Protein 1IPA (pdb70)

Solvent-accessible surface area: 13370 Å² total; per-residue (Å²): 196,129,18,72,55,50,68,42,106,66,0,122,81,2,21,99,5,58,106,111,165,45,6,59,89,56,121,56,0,9,0,17,3,7,93,15,1,41,70,0,64,129,47,60,11,122,29,63,13,2,1,15,76,68,54,38,31,73,117,83,13,90,87,2,58,83,72,80,104,60,83,25,77,0,9,98,45,0,4,116,109,4,16,61,52,137,123,30,9,9,1,1,1,6,0,96,21,42,168,132,97,174,147,156,26,152,30,44,108,81,0,20,0,1,0,7,8,24,12,121,120,46,18,46,9,0,24,2,0,128,19,0,62,60,3,52,9,43,0,0,10,0,4,40,53,32,19,52,41,2,14,58,0,4,105,53,0,36,0,9,12,27,92,19,98,9,69,43,35,50,47,75,105,7,21,95,56,0,84,139,69,134,8,54,0,8,0,18,2,106,134,9,169,36,45,16,123,124,9,109,6,153,18,44,3,0,0,0,15,7,39,61,157,100,32,11,135,66,48,0,25,148,26,17,108,52,68,1,68,18,35,79,179,61,183,62,126,32,59,58,12,14,69,12,2,25,61,2,0,101,9,3,62,113,38,128,137,159

B-factor: mean 38.43, std 13.36, range [14.35, 87.71]

Secondary structure (DSSP, 8-state):
-EE--TTSHHHHHHHGGGSHHHHHHHTEEEEESHHHHHHHHHTT--EEEEEEETT---HHHHHHHH---EEEEE-HHHHHHH--SSS--SEEEEEE------------TT-EEEEEES---HHHHHHHHHHHHHHT-SEEEEES---TT-HHHHHHTTTGGGTS-EEEE-HHHHHHHHHHTT--EEEE-TT-SSBGGGS---SSEEEEE--TTS---HHHHHH-SEEEB----SS-----HHHHHHHHHHHHHHHHT-

Nearest PDB structures (foldseek):
  1ipa-assembly1_A  TM=1.004E+00  e=3.198E-51  Thermus thermophilus
  4x3m-assembly1_B  TM=9.101E-01  e=1.597E-31  Thermus thermophilus HB8
  5l0z-assembly1_B  TM=8.325E-01  e=2.349E-20  Sinorhizobium meliloti 1021
  5kzk-assembly1_B  TM=8.289E-01  e=1.251E-20  Sinorhizobium meliloti 1021
  7qiu-assembly1_B  TM=8.118E-01  e=1.054E-20  Bacillus subtilis

Structure (mmCIF, N/CA/C/O backbone):
data_1IPA
#
_entry.id   1IPA
#
_cell.length_a   66.729
_cell.length_b   66.729
_cell.length_c   125.684
_cell.angle_alpha   90.00
_cell.angle_beta   90.00
_cell.angle_gamma   90.00
#
_symmetry.space_group_name_H-M   'P 43 21 2'
#
loop_
_entity.id
_entity.type
_entity.pdbx_description
1 polymer "RNA 2'-O-RIBOSE METHYLTRANSFERASE"
2 water water
#
loop_
_atom_site.group_PDB
_atom_site.id
_atom_site.type_symbol
_atom_site.label_atom_id
_atom_site.label_alt_id
_atom_site.label_comp_id
_atom_site.label_asym_id
_atom_site.label_entity_id
_atom_site.label_seq_id
_atom_site.pdbx_PDB_ins_code
_atom_site.Cartn_x
_atom_site.Cartn_y
_atom_site.Cartn_z
_atom_site.occupancy
_atom_site.B_iso_or_equiv
_atom_site.auth_seq_id
_atom_site.auth_comp_id
_atom_site.auth_asym_id
_atom_site.auth_atom_id
_atom_site.pdbx_PDB_model_num
ATOM 1 N N . MET A 1 1 ? 11.062 41.490 17.987 1.00 65.35 1 MET A N 1
ATOM 2 C CA . MET A 1 1 ? 9.934 41.971 17.138 1.00 64.17 1 MET A CA 1
ATOM 3 C C . MET A 1 1 ? 9.819 41.105 15.892 1.00 62.16 1 MET A C 1
ATOM 4 O O . MET A 1 1 ? 9.211 40.031 15.918 1.00 61.26 1 MET A O 1
ATOM 9 N N . ARG A 1 2 ? 10.412 41.585 14.806 1.00 59.15 2 ARG A N 1
ATOM 10 C CA . ARG A 1 2 ? 10.396 40.884 13.534 1.00 56.76 2 ARG A CA 1
ATOM 11 C C . ARG A 1 2 ? 11.833 40.465 13.240 1.00 55.51 2 ARG A C 1
ATOM 12 O O . ARG A 1 2 ? 12.697 41.308 12.987 1.00 54.97 2 ARG A O 1
ATOM 20 N N . ILE A 1 3 ? 12.087 39.161 13.293 1.00 53.42 3 ILE A N 1
ATOM 21 C CA . ILE A 1 3 ? 13.422 38.625 13.056 1.00 51.41 3 ILE A CA 1
ATOM 22 C C . ILE A 1 3 ? 13.538 38.095 11.635 1.00 50.30 3 ILE A C 1
ATOM 23 O O . ILE A 1 3 ? 12.883 37.122 11.267 1.00 50.38 3 ILE A O 1
ATOM 28 N N . THR A 1 4 ? 14.391 38.739 10.846 1.00 49.41 4 THR A N 1
ATOM 29 C CA . THR A 1 4 ? 14.583 38.371 9.448 1.00 49.00 4 THR A CA 1
ATOM 30 C C . THR A 1 4 ? 15.974 37.838 9.150 1.00 48.46 4 THR A C 1
ATOM 31 O O . THR A 1 4 ? 16.214 37.283 8.078 1.00 49.80 4 THR A O 1
ATOM 35 N N . SER A 1 5 ? 16.892 38.020 10.091 1.00 47.40 5 SER A N 1
ATOM 36 C CA . SER A 1 5 ? 18.263 37.571 9.903 1.00 45.85 5 SER A CA 1
ATOM 37 C C . SER A 1 5 ? 18.510 36.192 10.491 1.00 44.96 5 SER A C 1
ATOM 38 O O . SER A 1 5 ? 18.185 35.931 11.649 1.00 42.92 5 SER A O 1
ATOM 41 N N . THR A 1 6 ? 19.096 35.316 9.685 1.00 45.10 6 THR A N 1
ATOM 42 C CA . THR A 1 6 ? 19.396 33.962 10.124 1.00 44.79 6 THR A CA 1
ATOM 43 C C . THR A 1 6 ? 20.563 33.987 11.112 1.00 44.54 6 THR A C 1
ATOM 44 O O . THR A 1 6 ? 20.828 33.004 11.804 1.00 43.46 6 THR A O 1
ATOM 48 N N . ALA A 1 7 ? 21.247 35.129 11.177 1.00 43.50 7 ALA A N 1
ATOM 49 C CA . ALA A 1 7 ? 22.386 35.306 12.069 1.00 41.58 7 ALA A CA 1
ATOM 50 C C . ALA A 1 7 ? 21.921 35.701 13.464 1.00 41.24 7 ALA A C 1
ATOM 51 O O . ALA A 1 7 ? 22.700 35.664 14.417 1.00 41.01 7 ALA A O 1
ATOM 53 N N . ASN A 1 8 ? 20.652 36.084 13.573 1.00 39.32 8 ASN A N 1
ATOM 54 C CA . ASN A 1 8 ? 20.061 36.474 14.847 1.00 38.78 8 ASN A CA 1
ATOM 55 C C . ASN A 1 8 ? 20.341 35.355 15.856 1.00 38.50 8 ASN A C 1
ATOM 56 O O . ASN A 1 8 ? 19.985 34.201 15.629 1.00 37.70 8 ASN A O 1
ATOM 61 N N . PRO A 1 9 ? 20.983 35.689 16.987 1.00 38.41 9 PRO A N 1
ATOM 62 C CA . PRO A 1 9 ? 21.323 34.712 18.033 1.00 37.79 9 PRO A CA 1
ATOM 63 C C . PRO A 1 9 ? 20.197 33.762 18.439 1.00 36.60 9 PRO A C 1
ATOM 64 O O . PRO A 1 9 ? 20.446 32.597 18.752 1.00 35.40 9 PRO A O 1
ATOM 68 N N . ARG A 1 10 ? 18.964 34.256 18.432 1.00 34.84 10 ARG A N 1
ATOM 69 C CA . ARG A 1 10 ? 17.832 33.419 18.788 1.00 33.71 10 ARG A CA 1
ATOM 70 C C . ARG A 1 10 ? 17.636 32.345 17.730 1.00 34.03 10 ARG A C 1
ATOM 71 O O . ARG A 1 10 ? 17.299 31.205 18.043 1.00 34.90 10 ARG A O 1
ATOM 79 N N . ILE A 1 11 ? 17.854 32.719 16.476 1.00 31.74 11 ILE A N 1
ATOM 80 C CA . ILE A 1 11 ? 17.701 31.798 15.368 1.00 31.27 11 ILE A CA 1
ATOM 81 C C . ILE A 1 11 ? 18.869 30.818 15.299 1.00 31.07 11 ILE A C 1
ATOM 82 O O . ILE A 1 11 ? 18.717 29.686 14.843 1.00 31.86 11 ILE A O 1
ATOM 87 N N . LYS A 1 12 ? 20.037 31.247 15.750 1.00 30.73 12 LYS A N 1
ATOM 88 C CA . LYS A 1 12 ? 21.193 30.365 15.747 1.00 32.03 12 LYS A CA 1
ATOM 89 C C . LYS A 1 12 ? 20.996 29.278 16.804 1.00 31.08 12 LYS A C 1
ATOM 90 O O . LYS A 1 12 ? 21.438 28.140 16.630 1.00 31.05 12 LYS A O 1
ATOM 96 N N . GLU A 1 13 ? 20.318 29.628 17.893 1.00 29.69 13 GLU A N 1
ATOM 97 C CA . GLU A 1 13 ? 20.063 28.673 18.963 1.00 31.60 13 GLU A CA 1
ATOM 98 C C . GLU A 1 13 ? 19.026 27.640 18.529 1.00 30.43 13 GLU A C 1
ATOM 99 O O . GLU A 1 13 ? 19.159 26.461 18.821 1.00 30.28 13 GLU A O 1
ATOM 105 N N . LEU A 1 14 ? 17.995 28.080 17.823 1.00 30.38 14 LEU A N 1
ATOM 106 C CA . LEU A 1 14 ? 16.971 27.153 17.364 1.00 29.03 14 LEU A CA 1
ATOM 107 C C . LEU A 1 14 ? 17.484 26.222 16.253 1.00 28.83 14 LEU A C 1
ATOM 108 O O . LEU A 1 14 ? 17.116 25.048 16.201 1.00 27.97 14 LEU A O 1
ATOM 113 N N . ALA A 1 15 ? 18.349 26.738 15.382 1.00 29.53 15 ALA A N 1
ATOM 114 C CA . ALA A 1 15 ? 18.898 25.936 14.281 1.00 29.69 15 ALA A CA 1
ATOM 115 C C . ALA A 1 15 ? 19.670 24.707 14.772 1.00 30.28 15 ALA A C 1
ATOM 116 O O . ALA A 1 15 ? 19.707 23.677 14.097 1.00 31.83 15 ALA A O 1
ATOM 118 N N . ARG A 1 16 ? 20.289 24.816 15.942 1.00 29.08 16 ARG A N 1
ATOM 119 C CA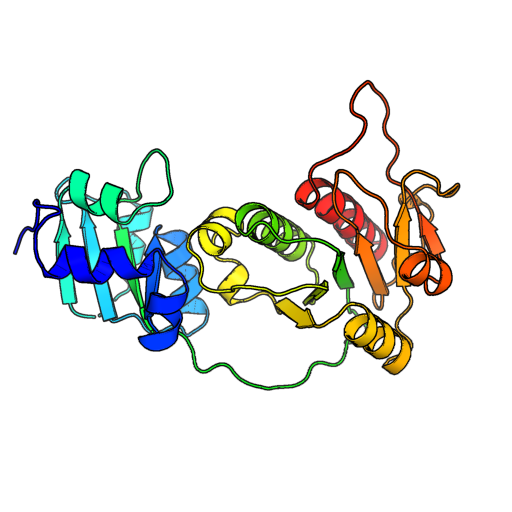 . ARG A 1 16 ? 21.042 23.706 16.505 1.00 28.03 16 ARG A CA 1
ATOM 120 C C . ARG A 1 16 ? 20.136 22.501 16.752 1.00 27.23 16 ARG A C 1
ATOM 121 O O . ARG A 1 16 ? 20.593 21.360 16.782 1.00 25.00 16 ARG A O 1
ATOM 129 N N . LEU A 1 17 ? 18.846 22.760 16.930 1.00 27.46 17 LEU A N 1
ATOM 130 C CA . LEU A 1 17 ? 17.898 21.689 17.191 1.00 28.11 17 LEU A CA 1
ATOM 131 C C . LEU A 1 17 ? 17.700 20.778 15.979 1.00 29.38 17 LEU A C 1
ATOM 132 O O . LEU A 1 17 ? 17.014 19.758 16.071 1.00 29.65 17 LEU A O 1
ATOM 137 N N . LEU A 1 18 ? 18.302 21.133 14.843 1.00 28.84 18 LEU A N 1
ATOM 138 C CA . LEU A 1 18 ? 18.178 20.282 13.660 1.00 29.58 18 LEU A CA 1
ATOM 139 C C . LEU A 1 18 ? 19.037 19.034 13.829 1.00 29.54 18 LEU A C 1
ATOM 140 O O . LEU A 1 18 ? 18.830 18.032 13.149 1.00 29.73 18 LEU A O 1
ATOM 145 N N . GLU A 1 19 ? 19.984 19.094 14.761 1.00 30.14 19 GLU A N 1
ATOM 146 C CA . GLU A 1 19 ? 20.854 17.959 15.034 1.00 32.10 19 GLU A CA 1
ATOM 147 C C . GLU A 1 19 ? 20.395 17.233 16.304 1.00 32.26 19 GLU A C 1
ATOM 148 O O . GLU A 1 19 ? 19.948 17.867 17.262 1.00 33.06 19 GLU A O 1
ATOM 154 N N . ARG A 1 20 ? 20.498 15.905 16.312 1.00 31.54 20 ARG A N 1
ATOM 155 C CA . ARG A 1 20 ? 20.029 15.127 17.455 1.00 32.31 20 ARG A CA 1
ATOM 156 C C . ARG A 1 20 ? 20.669 15.379 18.812 1.00 31.20 20 ARG A C 1
ATOM 157 O O . ARG A 1 20 ? 19.958 15.521 19.798 1.00 32.16 20 ARG A O 1
ATOM 165 N N . LYS A 1 21 ? 21.993 15.412 18.881 1.00 29.83 21 LYS A N 1
ATOM 166 C CA . LYS A 1 21 ? 22.659 15.633 20.163 1.00 30.69 21 LYS A CA 1
ATOM 167 C C . LYS A 1 21 ? 22.151 16.892 20.875 1.00 28.66 21 LYS A C 1
ATOM 168 O O . LYS A 1 21 ? 21.975 16.894 22.090 1.00 29.33 21 LYS A O 1
ATOM 174 N N . HIS A 1 22 ? 21.921 17.954 20.111 1.00 25.42 22 HIS A N 1
ATOM 175 C CA . HIS A 1 22 ? 21.442 19.212 20.660 1.00 24.82 22 HIS A CA 1
ATOM 176 C C . HIS A 1 22 ? 20.013 19.132 21.169 1.00 26.62 22 HIS A C 1
ATOM 177 O O . HIS A 1 22 ? 19.668 19.782 22.150 1.00 29.30 22 HIS A O 1
ATOM 184 N N . ARG A 1 23 ? 19.180 18.337 20.511 1.00 26.44 23 ARG A N 1
ATOM 185 C CA . ARG A 1 23 ? 17.803 18.183 20.949 1.00 26.97 23 ARG A CA 1
ATOM 186 C C . ARG A 1 23 ? 17.782 17.407 22.254 1.00 28.92 23 ARG A C 1
ATOM 187 O O . ARG A 1 23 ? 17.048 17.741 23.180 1.00 28.21 23 ARG A O 1
ATOM 195 N N . ASP A 1 24 ? 18.600 16.364 22.322 1.00 31.37 24 ASP A N 1
ATOM 196 C CA . ASP A 1 24 ? 18.644 15.521 23.506 1.00 33.22 24 ASP A CA 1
ATOM 197 C C . ASP A 1 24 ? 19.185 16.209 24.749 1.00 33.99 24 ASP A C 1
ATOM 198 O O . ASP A 1 24 ? 18.626 16.063 25.833 1.00 35.10 24 ASP A O 1
ATOM 203 N N . SER A 1 25 ? 20.260 16.971 24.599 1.00 33.17 25 SER A N 1
ATOM 204 C CA . SER A 1 25 ? 20.842 17.619 25.756 1.00 33.42 25 SER A CA 1
ATOM 205 C C . SER A 1 25 ? 19.963 18.744 26.270 1.00 31.88 25 SER A C 1
ATOM 206 O O . SER A 1 25 ? 19.863 18.944 27.474 1.00 33.22 25 SER A O 1
ATOM 209 N N . GLN A 1 26 ? 19.308 19.464 25.368 1.00 32.06 26 GLN A N 1
ATOM 210 C CA . GLN A 1 26 ? 18.445 20.573 25.778 1.00 31.96 26 GLN A CA 1
ATOM 211 C C . GLN A 1 26 ? 16.988 20.176 25.964 1.00 31.86 26 GLN A C 1
ATOM 212 O O . GLN A 1 26 ? 16.177 20.986 26.399 1.00 31.72 26 GLN A O 1
ATOM 218 N N . ARG A 1 27 ? 16.661 18.933 25.637 1.00 31.28 27 ARG A N 1
ATOM 219 C CA . ARG A 1 27 ? 15.295 18.445 25.760 1.00 32.09 27 ARG A CA 1
ATOM 220 C C . ARG A 1 27 ? 14.290 19.326 25.030 1.00 31.57 27 ARG A C 1
ATOM 221 O O . ARG A 1 27 ? 13.207 19.610 25.543 1.00 33.13 27 ARG A O 1
ATOM 229 N N . ARG A 1 28 ? 14.650 19.749 23.826 1.00 30.18 28 ARG A N 1
ATOM 230 C CA . ARG A 1 28 ? 13.766 20.575 23.019 1.00 30.57 28 ARG A CA 1
ATOM 231 C C . ARG A 1 28 ? 13.866 20.201 21.543 1.00 29.93 28 ARG A C 1
ATOM 232 O O . ARG A 1 28 ? 14.877 19.647 21.100 1.00 30.38 28 ARG A O 1
ATOM 240 N N . PHE A 1 29 ? 12.806 20.477 20.792 1.00 26.36 29 PHE A N 1
ATOM 241 C CA . PHE A 1 29 ? 12.786 20.163 19.373 1.00 25.39 29 PHE A CA 1
ATOM 242 C C . PHE A 1 29 ? 11.789 21.050 18.643 1.00 26.04 29 PHE A C 1
ATOM 243 O O . PHE A 1 29 ? 10.867 21.602 19.249 1.00 24.38 29 PHE A O 1
ATOM 251 N N . LEU A 1 30 ? 11.997 21.184 17.337 1.00 23.86 30 LEU A N 1
ATOM 252 C CA . LEU A 1 30 ? 11.160 22.018 16.505 1.00 23.51 30 LEU A CA 1
ATOM 253 C C . LEU A 1 30 ? 10.046 21.218 15.868 1.00 24.61 30 LEU A C 1
ATOM 254 O O . LEU A 1 30 ? 10.208 20.037 15.544 1.00 24.01 30 LEU A O 1
ATOM 259 N N . ILE A 1 31 ? 8.903 21.867 15.701 1.00 23.16 31 ILE A N 1
ATOM 260 C CA . ILE A 1 31 ? 7.768 21.223 15.084 1.00 23.22 31 ILE A CA 1
ATOM 261 C C . ILE A 1 31 ? 7.249 22.114 13.958 1.00 25.69 31 ILE A C 1
ATOM 262 O O . ILE A 1 31 ? 6.565 23.107 14.203 1.00 28.15 31 ILE A O 1
ATOM 267 N N . GLU A 1 32 ? 7.597 21.754 12.727 1.00 25.79 32 GLU A N 1
ATOM 268 C CA . GLU A 1 32 ? 7.183 22.491 11.529 1.00 27.12 32 GLU A CA 1
ATOM 269 C C . GLU A 1 32 ? 5.834 22.008 10.969 1.00 27.34 32 GLU A C 1
ATOM 270 O O . GLU A 1 32 ? 5.636 20.812 10.742 1.00 27.02 32 GLU A O 1
ATOM 276 N N . GLY A 1 33 ? 4.911 22.943 10.758 1.00 26.12 33 GLY A N 1
ATOM 277 C CA . GLY A 1 33 ? 3.615 22.592 10.212 1.00 25.67 33 GLY A CA 1
ATOM 278 C C . GLY A 1 33 ? 2.470 22.702 11.196 1.00 26.56 33 GLY A C 1
ATOM 279 O O . GLY A 1 33 ? 2.550 22.199 12.321 1.00 27.18 33 GLY A O 1
ATOM 280 N N . ALA A 1 34 ? 1.391 23.344 10.762 1.00 26.22 34 ALA A N 1
ATOM 281 C CA . ALA A 1 34 ? 0.212 23.539 11.596 1.00 27.13 34 ALA A CA 1
ATOM 282 C C . ALA A 1 34 ? -0.437 22.241 12.066 1.00 29.25 34 ALA A C 1
ATOM 283 O O . ALA A 1 34 ? -0.920 22.155 13.205 1.00 29.32 34 ALA A O 1
ATOM 285 N N . ARG A 1 35 ? -0.468 21.228 11.204 1.00 28.17 35 ARG A N 1
ATOM 286 C CA . ARG A 1 35 ? -1.084 19.972 11.620 1.00 29.10 35 ARG A CA 1
ATOM 287 C C . ARG A 1 35 ? -0.176 19.220 12.593 1.00 26.91 35 ARG A C 1
ATOM 288 O O . ARG A 1 35 ? -0.645 18.704 13.608 1.00 26.94 35 ARG A O 1
ATOM 296 N N . GLU A 1 36 ? 1.118 19.157 12.284 1.00 24.76 36 GLU A N 1
ATOM 297 C CA . GLU A 1 36 ? 2.064 18.486 13.170 1.00 25.27 36 GLU A CA 1
ATOM 298 C C . GLU A 1 36 ? 2.011 19.148 14.546 1.00 24.67 36 GLU A C 1
ATOM 299 O O . GLU A 1 36 ? 1.947 18.472 15.562 1.00 24.81 36 GLU A O 1
ATOM 305 N N . ILE A 1 37 ? 2.028 20.477 14.571 1.00 25.12 37 ILE A N 1
ATOM 306 C CA . ILE A 1 37 ? 1.969 21.210 15.830 1.00 24.79 37 ILE A CA 1
ATOM 307 C C . ILE A 1 37 ? 0.686 20.869 16.590 1.00 26.20 37 ILE A C 1
ATOM 308 O O . ILE A 1 37 ? 0.708 20.666 17.806 1.00 26.53 37 ILE A O 1
ATOM 313 N N . GLU A 1 38 ? -0.430 20.784 15.876 1.00 27.16 38 GLU A N 1
ATOM 314 C CA . GLU A 1 38 ? -1.696 20.469 16.525 1.00 28.58 38 GLU A CA 1
ATOM 315 C C . GLU A 1 38 ? -1.699 19.080 17.141 1.00 28.52 38 GLU A C 1
ATOM 316 O O . GLU A 1 38 ? -2.085 18.912 18.298 1.00 27.75 38 GLU A O 1
ATOM 322 N N . ARG A 1 39 ? -1.273 18.082 16.372 1.00 30.14 39 ARG A N 1
ATOM 323 C CA . ARG A 1 39 ? -1.223 16.716 16.881 1.00 31.45 39 ARG A CA 1
ATOM 324 C C . ARG A 1 39 ? -0.330 16.647 18.115 1.00 31.20 39 ARG A C 1
ATOM 325 O O . ARG A 1 39 ? -0.583 15.866 19.028 1.00 32.81 39 ARG A O 1
ATOM 333 N N . ALA A 1 40 ? 0.711 17.473 18.146 1.00 31.91 40 ALA A N 1
ATOM 334 C CA . ALA A 1 40 ? 1.620 17.486 19.284 1.00 32.26 40 ALA A CA 1
ATOM 335 C C . ALA A 1 40 ? 0.885 18.006 20.512 1.00 31.41 40 ALA A C 1
ATOM 336 O O . ALA A 1 40 ? 1.066 17.499 21.620 1.00 32.54 40 ALA A O 1
ATOM 338 N N . LEU A 1 41 ? 0.050 19.016 20.305 1.00 33.27 41 LEU A N 1
ATOM 339 C CA . LEU A 1 41 ? -0.733 19.597 21.390 1.00 34.07 41 LEU A CA 1
ATOM 340 C C . LEU A 1 41 ? -1.732 18.560 21.880 1.00 35.40 41 LEU A C 1
ATOM 341 O O . LEU A 1 41 ? -1.934 18.395 23.083 1.00 36.62 41 LEU A O 1
ATOM 346 N N . GLN A 1 42 ? -2.345 17.856 20.936 1.00 36.54 42 GLN A N 1
ATOM 347 C CA . GLN A 1 42 ? -3.302 16.809 21.254 1.00 38.47 42 GLN A CA 1
ATOM 348 C C . GLN A 1 42 ? -2.657 15.650 22.015 1.00 37.89 42 GLN A C 1
ATOM 349 O O . GLN A 1 42 ? -3.347 14.888 22.690 1.00 37.32 42 GLN A O 1
ATOM 355 N N . ALA A 1 43 ? -1.337 15.521 21.915 1.00 36.72 43 ALA A N 1
ATOM 356 C CA . ALA A 1 43 ? -0.624 14.441 22.597 1.00 37.29 43 ALA A CA 1
ATOM 357 C C . ALA A 1 43 ? -0.066 14.850 23.955 1.00 36.46 43 ALA A C 1
ATOM 358 O O . ALA A 1 43 ? 0.532 14.035 24.651 1.00 37.92 43 ALA A O 1
ATOM 360 N N . GLY A 1 44 ? -0.248 16.111 24.321 1.00 36.65 44 GLY A N 1
ATOM 361 C CA . GLY A 1 44 ? 0.238 16.583 25.605 1.00 38.03 44 GLY A CA 1
ATOM 362 C C . GLY A 1 44 ? 1.603 17.252 25.587 1.00 38.45 44 GLY A C 1
ATOM 363 O O . GLY A 1 44 ? 2.138 17.607 26.640 1.00 38.82 44 GLY A O 1
ATOM 364 N N . ILE A 1 45 ? 2.173 17.424 24.399 1.00 36.94 45 ILE A N 1
ATOM 365 C CA . ILE A 1 45 ? 3.477 18.067 24.268 1.00 36.02 45 ILE A CA 1
ATOM 366 C C . ILE A 1 45 ? 3.378 19.562 24.566 1.00 36.24 45 ILE A C 1
ATOM 367 O O . ILE A 1 45 ? 2.542 20.268 23.993 1.00 36.07 45 ILE A O 1
ATOM 372 N N . GLU A 1 46 ? 4.231 20.041 25.464 1.00 35.83 46 GLU A N 1
ATOM 373 C CA . GLU A 1 46 ? 4.229 21.452 25.831 1.00 36.20 46 GLU A CA 1
ATOM 374 C C . GLU A 1 46 ? 5.069 22.260 24.849 1.00 36.41 46 GLU A C 1
ATOM 375 O O . GLU A 1 46 ? 6.159 21.840 24.442 1.00 35.21 46 GLU A O 1
ATOM 381 N N . LEU A 1 47 ? 4.546 23.421 24.471 1.00 35.22 47 LEU A N 1
ATOM 382 C CA . LEU A 1 47 ? 5.222 24.321 23.550 1.00 36.88 47 LEU A CA 1
ATOM 383 C C . LEU A 1 47 ? 5.785 25.499 24.338 1.00 37.97 47 LEU A C 1
ATOM 384 O O . LEU A 1 47 ? 5.235 25.870 25.370 1.00 40.43 47 LEU A O 1
ATOM 389 N N . GLU A 1 48 ? 6.885 26.079 23.873 1.00 38.04 48 GLU A N 1
ATOM 390 C CA . GLU A 1 48 ? 7.456 27.230 24.567 1.00 38.59 48 GLU A CA 1
ATOM 391 C C . GLU A 1 48 ? 7.337 28.492 23.726 1.00 38.70 48 GLU A C 1
ATOM 392 O O . GLU A 1 48 ? 7.135 29.583 24.257 1.00 39.73 48 GLU A O 1
ATOM 398 N N . GLN A 1 49 ? 7.462 28.346 22.415 1.00 37.87 49 GLN A N 1
ATOM 399 C CA . GLN A 1 49 ? 7.324 29.491 21.538 1.00 39.51 49 GLN A CA 1
ATOM 400 C C . GLN A 1 49 ? 6.940 29.097 20.123 1.00 38.66 49 GLN A C 1
ATOM 401 O O . GLN A 1 49 ? 7.174 27.970 19.695 1.00 38.22 49 GLN A O 1
ATOM 407 N N . ALA A 1 50 ? 6.331 30.037 19.409 1.00 37.72 50 ALA A N 1
ATOM 408 C CA . ALA A 1 50 ? 5.911 29.797 18.043 1.00 38.11 50 ALA A CA 1
ATOM 409 C C . ALA A 1 50 ? 6.429 30.882 17.122 1.00 38.44 50 ALA A C 1
ATOM 410 O O . ALA A 1 50 ? 6.348 32.065 17.438 1.00 39.78 50 ALA A O 1
ATOM 412 N N . LEU A 1 51 ? 6.972 30.474 15.984 1.00 38.68 51 LEU A N 1
ATOM 413 C CA . LEU A 1 51 ? 7.464 31.425 15.004 1.00 39.49 51 LEU A CA 1
ATOM 414 C C . LEU A 1 51 ? 6.382 31.540 13.941 1.00 40.38 51 LEU A C 1
ATOM 415 O O . LEU A 1 51 ? 5.706 30.555 13.634 1.00 39.79 51 LEU A O 1
ATOM 420 N N . VAL A 1 52 ? 6.220 32.742 13.391 1.00 41.71 52 VAL A N 1
ATOM 421 C CA . VAL A 1 52 ? 5.197 33.010 12.385 1.00 41.33 52 VAL A CA 1
ATOM 422 C C . VAL A 1 52 ? 5.717 33.798 11.186 1.00 41.80 52 VAL A C 1
ATOM 423 O O . VAL A 1 52 ? 6.432 34.780 11.352 1.00 42.80 52 VAL A O 1
ATOM 427 N N . TRP A 1 53 ? 5.347 33.359 9.985 1.00 42.57 53 TRP A N 1
ATOM 428 C CA . TRP A 1 53 ? 5.737 34.017 8.733 1.00 43.15 53 TRP A CA 1
ATOM 429 C C . TRP A 1 53 ? 5.211 35.453 8.743 1.00 43.05 53 TRP A C 1
ATOM 430 O O . TRP A 1 53 ? 4.014 35.690 8.941 1.00 42.01 53 TRP A O 1
ATOM 441 N N . GLU A 1 54 ? 6.112 36.408 8.540 1.00 42.10 54 GLU A N 1
ATOM 442 C CA . GLU A 1 54 ? 5.745 37.818 8.517 1.00 42.62 54 GLU A CA 1
ATOM 443 C C . GLU A 1 54 ? 4.764 38.072 7.371 1.00 42.75 54 GLU A C 1
ATOM 444 O O . GLU A 1 54 ? 3.977 39.018 7.413 1.00 42.20 54 GLU A O 1
ATOM 450 N N . GLY A 1 55 ? 4.812 37.210 6.357 1.00 43.02 55 GLY A N 1
ATOM 451 C CA . GLY A 1 55 ? 3.919 37.340 5.217 1.00 43.45 55 GLY A CA 1
ATOM 452 C C . GLY A 1 55 ? 2.533 36.747 5.432 1.00 44.55 55 GLY A C 1
ATOM 453 O O . GLY A 1 55 ? 1.743 36.658 4.493 1.00 45.18 55 GLY A O 1
ATOM 454 N N . GLY A 1 56 ? 2.230 36.344 6.663 1.00 44.77 56 GLY A N 1
ATOM 455 C CA . GLY A 1 56 ? 0.927 35.773 6.957 1.00 45.48 56 GLY A CA 1
ATOM 456 C C . GLY A 1 56 ? 0.878 34.253 7.041 1.00 45.98 56 GLY A C 1
ATOM 457 O O . GLY A 1 56 ? 1.824 33.556 6.668 1.00 45.81 56 GLY A O 1
ATOM 458 N N . LEU A 1 57 ? -0.247 33.737 7.524 1.00 45.63 57 LEU A N 1
ATOM 459 C CA . LEU A 1 57 ? -0.446 32.300 7.674 1.00 44.20 57 LEU A CA 1
ATOM 460 C C . LEU A 1 57 ? -1.655 31.847 6.858 1.00 44.96 57 LEU A C 1
ATOM 461 O O . LEU A 1 57 ? -2.542 32.650 6.572 1.00 46.09 57 LEU A O 1
ATOM 466 N N . ASN A 1 58 ? -1.697 30.573 6.471 1.00 44.94 58 ASN A N 1
ATOM 467 C CA . ASN A 1 58 ? -2.848 30.078 5.722 1.00 44.26 58 ASN A CA 1
ATOM 468 C C . ASN A 1 58 ? -3.965 29.793 6.732 1.00 44.69 58 ASN A C 1
ATOM 469 O O . ASN A 1 58 ? -3.729 29.821 7.942 1.00 44.05 58 ASN A O 1
ATOM 474 N N . PRO A 1 59 ? -5.194 29.529 6.254 1.00 44.82 59 PRO A N 1
ATOM 475 C CA . PRO A 1 59 ? -6.338 29.252 7.132 1.00 44.75 59 PRO A CA 1
ATOM 476 C C . PRO A 1 59 ? -6.068 28.255 8.250 1.00 44.66 59 PRO A C 1
ATOM 477 O O . PRO A 1 59 ? -6.338 28.534 9.421 1.00 42.75 59 PRO A O 1
ATOM 481 N N . GLU A 1 60 ? -5.545 27.088 7.883 1.00 45.50 60 GLU A N 1
ATOM 482 C CA . GLU A 1 60 ? -5.246 26.051 8.859 1.00 45.47 60 GLU A CA 1
ATOM 483 C C . GLU A 1 60 ? -4.224 26.546 9.873 1.00 43.66 60 GLU A C 1
ATOM 484 O O . GLU A 1 60 ? -4.414 26.394 11.077 1.00 41.84 60 GLU A O 1
ATOM 490 N N . GLU A 1 61 ? -3.144 27.143 9.385 1.00 42.39 61 GLU A N 1
ATOM 491 C CA . GLU A 1 61 ? -2.117 27.669 10.271 1.00 43.60 61 GLU A CA 1
ATOM 492 C C . GLU A 1 61 ? -2.701 28.747 11.175 1.00 44.10 61 GLU A C 1
ATOM 493 O O . GLU A 1 61 ? -2.231 28.962 12.290 1.00 43.09 61 GLU A O 1
ATOM 499 N N . GLN A 1 62 ? -3.741 29.414 10.687 1.00 46.99 62 GLN A N 1
ATOM 500 C CA . GLN A 1 62 ? -4.393 30.474 11.442 1.00 49.61 62 GLN A CA 1
ATOM 501 C C . GLN A 1 62 ? -5.227 29.926 12.604 1.00 49.77 62 GLN A C 1
ATOM 502 O O . GLN A 1 62 ? -5.220 30.493 13.699 1.00 50.81 62 GLN A O 1
ATOM 508 N N . GLN A 1 63 ? -5.945 28.829 12.377 1.00 49.29 63 GLN A N 1
ATOM 509 C CA . GLN A 1 63 ? -6.753 28.257 13.446 1.00 50.35 63 GLN A CA 1
ATOM 510 C C . GLN A 1 63 ? -5.884 27.553 14.482 1.00 50.65 63 GLN A C 1
ATOM 511 O O . GLN A 1 63 ? -6.270 27.450 15.645 1.00 50.06 63 GLN A O 1
ATOM 517 N N . VAL A 1 64 ? -4.715 27.071 14.068 1.00 51.15 64 VAL A N 1
ATOM 518 C CA . VAL A 1 64 ? -3.810 26.419 15.008 1.00 52.70 64 VAL A CA 1
ATOM 519 C C . VAL A 1 64 ? -3.169 27.523 15.837 1.00 53.38 64 VAL A C 1
ATOM 520 O O . VAL A 1 64 ? -3.009 27.389 17.048 1.00 52.13 64 VAL A O 1
ATOM 524 N N . TYR A 1 65 ? -2.811 28.614 15.165 1.00 55.85 65 TYR A N 1
ATOM 525 C CA . TYR A 1 65 ? -2.198 29.764 15.816 1.00 59.71 65 TYR A CA 1
ATOM 526 C C . TYR A 1 65 ? -3.174 30.314 16.849 1.00 60.54 65 TYR A C 1
ATOM 527 O O . TYR A 1 65 ? -2.787 30.660 17.966 1.00 61.15 65 TYR A O 1
ATOM 536 N N . ALA A 1 66 ? -4.443 30.393 16.467 1.00 61.15 66 ALA A N 1
ATOM 537 C CA . ALA A 1 66 ? -5.471 30.892 17.366 1.00 62.75 66 ALA A CA 1
ATOM 538 C C . ALA A 1 66 ? -5.548 30.036 18.627 1.00 63.42 66 ALA A C 1
ATOM 539 O O . ALA A 1 66 ? -5.544 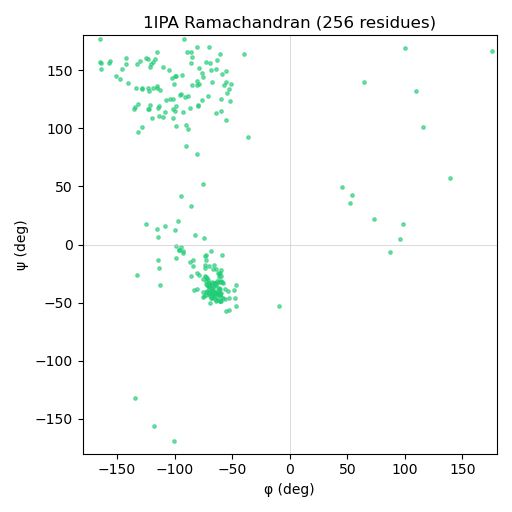30.556 19.741 1.00 63.48 66 ALA A O 1
ATOM 541 N N . ALA A 1 67 ? -5.602 28.721 18.442 1.00 64.90 67 ALA A N 1
ATOM 542 C CA . ALA A 1 67 ? -5.703 27.783 19.556 1.00 67.41 67 ALA A CA 1
ATOM 543 C C . ALA A 1 67 ? -4.409 27.581 20.339 1.00 69.41 67 ALA A C 1
ATOM 544 O O . ALA A 1 67 ? -3.981 26.444 20.556 1.00 70.16 67 ALA A O 1
ATOM 546 N N . LEU A 1 68 ? -3.793 28.674 20.777 1.00 71.13 68 LEU A N 1
ATOM 547 C CA . LEU A 1 68 ? -2.555 28.579 21.543 1.00 72.67 68 LEU A CA 1
ATOM 548 C C . LEU A 1 68 ? -2.709 29.160 22.953 1.00 74.03 68 LEU A C 1
ATOM 549 O O . LEU A 1 68 ? -3.786 29.730 23.247 1.00 74.65 68 LEU A O 1
ATOM 554 N N . LEU A 1 74 ? 3.793 31.567 26.316 1.00 56.93 74 LEU A N 1
ATOM 555 C CA . LEU A 1 74 ? 4.102 31.219 24.901 1.00 56.26 74 LEU A CA 1
ATOM 556 C C . LEU A 1 74 ? 4.547 32.457 24.130 1.00 56.11 74 LEU A C 1
ATOM 557 O O . LEU A 1 74 ? 3.722 33.269 23.716 1.00 56.37 74 LEU A O 1
ATOM 562 N N . ALA A 1 75 ? 5.852 32.600 23.941 1.00 55.67 75 ALA A N 1
ATOM 563 C CA . ALA A 1 75 ? 6.387 33.740 23.209 1.00 55.95 75 ALA A CA 1
ATOM 564 C C . ALA A 1 75 ? 6.274 33.503 21.705 1.00 55.98 75 ALA A C 1
ATOM 565 O O . ALA A 1 75 ? 6.539 32.405 21.218 1.00 55.79 75 ALA A O 1
ATOM 567 N N . LEU A 1 76 ? 5.874 34.537 20.974 1.00 55.58 76 LEU A N 1
ATOM 568 C CA . LEU A 1 76 ? 5.728 34.434 19.528 1.00 55.08 76 LEU A CA 1
ATOM 569 C C . LEU A 1 76 ? 6.813 35.257 18.842 1.00 53.70 76 LEU A C 1
ATOM 570 O O . LEU A 1 76 ? 7.320 36.224 19.409 1.00 53.90 76 LEU A O 1
ATOM 575 N N . LEU A 1 77 ? 7.175 34.858 17.629 1.00 51.52 77 LEU A N 1
ATOM 576 C CA . LEU A 1 77 ? 8.194 35.552 16.854 1.00 49.76 77 LEU A CA 1
ATOM 577 C C . LEU A 1 77 ? 7.737 35.750 15.415 1.00 48.08 77 LEU A C 1
ATOM 578 O O . LEU A 1 77 ? 7.488 34.784 14.696 1.00 47.27 77 LEU A O 1
ATOM 583 N N . GLU A 1 78 ? 7.612 37.002 14.997 1.00 45.63 78 GLU A N 1
ATOM 584 C CA . GLU A 1 78 ? 7.235 37.281 13.625 1.00 43.75 78 GLU A CA 1
ATOM 585 C C . GLU A 1 78 ? 8.570 37.080 12.922 1.00 41.37 78 GLU A C 1
ATOM 586 O O . GLU A 1 78 ? 9.549 37.759 13.227 1.00 39.45 78 GLU A O 1
ATOM 592 N N . VAL A 1 79 ? 8.606 36.142 11.985 1.00 38.08 79 VAL A N 1
ATOM 593 C CA . VAL A 1 79 ? 9.841 35.798 11.302 1.00 36.77 79 VAL A CA 1
ATOM 594 C C . VAL A 1 79 ? 9.804 35.886 9.775 1.00 36.58 79 VAL A C 1
ATOM 595 O O . VAL A 1 79 ? 8.735 35.879 9.169 1.00 36.45 79 VAL A O 1
ATOM 599 N N . SER A 1 80 ? 10.985 35.965 9.165 1.00 36.09 80 SER A N 1
ATOM 600 C CA . SER A 1 80 ? 11.110 36.044 7.715 1.00 36.77 80 SER A CA 1
ATOM 601 C C . SER A 1 80 ? 11.203 34.651 7.097 1.00 39.02 80 SER A C 1
ATOM 602 O O . SER A 1 80 ? 11.437 33.656 7.794 1.00 39.55 80 SER A O 1
ATOM 605 N N . GLU A 1 81 ? 11.026 34.588 5.781 1.00 38.35 81 GLU A N 1
ATOM 606 C CA . GLU A 1 81 ? 11.074 33.330 5.051 1.00 38.49 81 GLU A CA 1
ATOM 607 C C . GLU A 1 81 ? 12.451 32.675 5.130 1.00 38.13 81 GLU A C 1
ATOM 608 O O . GLU A 1 81 ? 12.564 31.461 5.306 1.00 37.75 81 GLU A O 1
ATOM 614 N N . ALA A 1 82 ? 13.499 33.480 5.001 1.00 36.71 82 ALA A N 1
ATOM 615 C CA . ALA A 1 82 ? 14.854 32.958 5.061 1.00 36.11 82 ALA A CA 1
ATOM 616 C C . ALA A 1 82 ? 15.128 32.283 6.406 1.00 35.13 82 ALA A C 1
ATOM 617 O O . ALA A 1 82 ? 15.890 31.326 6.478 1.00 37.19 82 ALA A O 1
ATOM 619 N N . VAL A 1 83 ? 14.505 32.789 7.465 1.00 33.02 83 VAL A N 1
ATOM 620 C CA . VAL A 1 83 ? 14.677 32.227 8.797 1.00 31.96 83 VAL A CA 1
ATOM 621 C C . VAL A 1 83 ? 13.903 30.920 8.954 1.00 31.42 83 VAL A C 1
ATOM 622 O O . VAL A 1 83 ? 14.436 29.947 9.482 1.00 30.58 83 VAL A O 1
ATOM 626 N N . LEU A 1 84 ? 12.652 30.892 8.501 1.00 30.40 84 LEU A N 1
ATOM 627 C CA . LEU A 1 84 ? 11.856 29.665 8.586 1.00 31.07 84 LEU A CA 1
ATOM 628 C C . LEU A 1 84 ? 12.528 28.563 7.772 1.00 31.56 84 LEU A C 1
ATOM 629 O O . LEU A 1 84 ? 12.541 27.400 8.166 1.00 32.08 84 LEU A O 1
ATOM 634 N N . LYS A 1 85 ? 13.089 28.950 6.634 1.00 33.97 85 LYS A N 1
ATOM 635 C CA . LYS A 1 85 ? 13.768 28.025 5.740 1.00 34.69 85 LYS A CA 1
ATOM 636 C C . LYS A 1 85 ? 14.988 27.457 6.429 1.00 34.43 85 LYS A C 1
ATOM 637 O O . LYS A 1 85 ? 15.354 26.304 6.208 1.00 35.65 85 LYS A O 1
ATOM 643 N N . LYS A 1 86 ? 15.607 28.269 7.278 1.00 34.50 86 LYS A N 1
ATOM 644 C CA . LYS A 1 86 ? 16.790 27.847 8.019 1.00 35.70 86 LYS A CA 1
ATOM 645 C C . LYS A 1 86 ? 16.425 26.766 9.032 1.00 34.86 86 LYS A C 1
ATOM 646 O O . LYS A 1 86 ? 17.217 25.865 9.296 1.00 34.87 86 LYS A O 1
ATOM 652 N N . LEU A 1 87 ? 15.224 26.875 9.602 1.00 33.84 87 LEU A N 1
ATOM 653 C CA . LEU A 1 87 ? 14.733 25.917 10.584 1.00 32.23 87 LEU A CA 1
ATOM 654 C C . LEU A 1 87 ? 13.922 24.797 9.923 1.00 33.37 87 LEU A C 1
ATOM 655 O O . LEU A 1 87 ? 13.547 23.828 10.578 1.00 31.10 87 LEU A O 1
ATOM 660 N N . SER A 1 88 ? 13.662 24.944 8.626 1.00 33.48 88 SER A N 1
ATOM 661 C CA . SER A 1 88 ? 12.861 23.990 7.871 1.00 33.09 88 SER A CA 1
ATOM 662 C C . SER A 1 88 ? 13.603 22.792 7.296 1.00 34.13 88 SER A C 1
ATOM 663 O O . SER A 1 88 ? 14.811 22.834 7.056 1.00 34.98 88 SER A O 1
ATOM 666 N N . VAL A 1 89 ? 12.855 21.720 7.066 1.00 34.03 89 VAL A N 1
ATOM 667 C CA . VAL A 1 89 ? 13.419 20.507 6.503 1.00 35.46 89 VAL A CA 1
ATOM 668 C C . VAL A 1 89 ? 12.622 20.159 5.243 1.00 36.94 89 VAL A C 1
ATOM 669 O O . VAL A 1 89 ? 12.674 19.037 4.755 1.00 39.05 89 VAL A O 1
ATOM 673 N N . ARG A 1 90 ? 11.894 21.148 4.727 1.00 37.72 90 ARG A N 1
ATOM 674 C CA . ARG A 1 90 ? 11.070 20.996 3.527 1.00 39.34 90 ARG A CA 1
ATOM 675 C C . ARG A 1 90 ? 11.592 21.888 2.402 1.00 42.07 90 ARG A C 1
ATOM 676 O O . ARG A 1 90 ? 12.387 22.794 2.643 1.00 41.60 90 ARG A O 1
ATOM 684 N N . ASP A 1 91 ? 11.130 21.641 1.176 1.00 44.82 91 ASP A N 1
ATOM 685 C CA . ASP A 1 91 ? 11.535 22.470 0.044 1.00 46.51 91 ASP A CA 1
ATOM 686 C C . ASP A 1 91 ? 10.929 23.846 0.283 1.00 46.69 91 ASP A C 1
ATOM 687 O O . ASP A 1 91 ? 11.602 24.865 0.135 1.00 47.25 91 ASP A O 1
ATOM 692 N N . ASN A 1 92 ? 9.652 23.854 0.662 1.00 46.26 92 ASN A N 1
ATOM 693 C CA . ASN A 1 92 ? 8.923 25.082 0.973 1.00 45.69 92 ASN A CA 1
ATOM 694 C C . ASN A 1 92 ? 8.454 24.979 2.429 1.00 44.75 92 ASN A C 1
ATOM 695 O O . ASN A 1 92 ? 7.551 24.198 2.749 1.00 44.61 92 ASN A O 1
ATOM 700 N N . PRO A 1 93 ? 9.066 25.768 3.327 1.00 41.18 93 PRO A N 1
ATOM 701 C CA . PRO A 1 93 ? 8.744 25.789 4.757 1.00 39.38 93 PRO A CA 1
ATOM 702 C C . PRO A 1 93 ? 7.341 26.248 5.144 1.00 37.70 93 PRO A C 1
ATOM 703 O O . PRO A 1 93 ? 6.714 27.042 4.445 1.00 38.19 93 PRO A O 1
ATOM 707 N N . ALA A 1 94 ? 6.852 25.732 6.268 1.00 35.82 94 ALA A N 1
ATOM 708 C CA . ALA A 1 94 ? 5.539 26.109 6.769 1.00 33.82 94 ALA A CA 1
ATOM 709 C C . ALA A 1 94 ? 5.634 27.548 7.256 1.00 33.75 94 ALA A C 1
ATOM 710 O O . ALA A 1 94 ? 6.726 28.108 7.351 1.00 31.30 94 ALA A O 1
ATOM 712 N N . GLY A 1 95 ? 4.491 28.149 7.559 1.00 33.10 95 GLY A N 1
ATOM 713 C CA . GLY A 1 95 ? 4.502 29.521 8.026 1.00 35.02 95 GLY A CA 1
ATOM 714 C C . GLY A 1 95 ? 4.471 29.538 9.537 1.00 34.76 95 GLY A C 1
ATOM 715 O O . GLY A 1 95 ? 4.580 30.592 10.166 1.00 35.75 95 GLY A O 1
ATOM 716 N N . LEU A 1 96 ? 4.337 28.350 10.116 1.00 33.64 96 LEU A N 1
ATOM 717 C CA . LEU A 1 96 ? 4.269 28.202 11.561 1.00 31.77 96 LEU A CA 1
ATOM 718 C C . LEU A 1 96 ? 5.150 27.062 12.037 1.00 30.54 96 LEU A C 1
ATOM 719 O O . LEU A 1 96 ? 4.929 25.904 11.674 1.00 30.92 96 LEU A O 1
ATOM 724 N N . ILE A 1 97 ? 6.157 27.403 12.837 1.00 29.58 97 ILE A N 1
ATOM 725 C CA . ILE A 1 97 ? 7.091 26.430 13.401 1.00 27.38 97 ILE A CA 1
ATOM 726 C C . ILE A 1 97 ? 7.131 26.671 14.896 1.00 27.11 97 ILE A C 1
ATOM 727 O O . ILE A 1 97 ? 7.247 27.814 15.334 1.00 28.55 97 ILE A O 1
ATOM 732 N N . ALA A 1 98 ? 7.057 25.609 15.687 1.00 25.94 98 ALA A N 1
ATOM 733 C CA . ALA A 1 98 ? 7.074 25.784 17.126 1.00 23.76 98 ALA A CA 1
ATOM 734 C C . ALA A 1 98 ? 8.272 25.147 17.804 1.00 25.20 98 ALA A C 1
ATOM 735 O O . ALA A 1 98 ? 8.937 24.272 17.245 1.00 25.92 98 ALA A O 1
ATOM 737 N N . LEU A 1 99 ? 8.558 25.621 19.008 1.00 24.98 99 LEU A N 1
ATOM 738 C CA . LEU A 1 99 ? 9.642 25.080 19.809 1.00 25.14 99 LEU A CA 1
ATOM 739 C C . LEU A 1 99 ? 8.915 24.252 20.849 1.00 26.11 99 LEU A C 1
ATOM 740 O O . LEU A 1 99 ? 8.046 24.765 21.556 1.00 27.43 99 LEU A O 1
ATOM 745 N N . ALA A 1 100 ? 9.264 22.979 20.955 1.00 25.46 100 ALA A N 1
ATOM 746 C CA . ALA A 1 100 ? 8.596 22.113 21.909 1.00 24.77 100 ALA A CA 1
ATOM 747 C C . ALA A 1 100 ? 9.537 21.540 22.955 1.00 25.64 100 ALA A C 1
ATOM 748 O O . ALA A 1 100 ? 10.739 21.446 22.741 1.00 25.31 100 ALA A O 1
ATOM 750 N N . ARG A 1 101 ? 8.963 21.160 24.091 1.00 28.57 101 ARG A N 1
ATOM 751 C CA . ARG A 1 101 ? 9.699 20.553 25.191 1.00 30.39 101 ARG A CA 1
ATOM 752 C C . ARG A 1 101 ? 9.659 19.041 24.959 1.00 31.85 101 ARG A C 1
ATOM 753 O O . ARG A 1 101 ? 8.587 18.475 24.774 1.00 31.10 101 ARG A O 1
ATOM 761 N N . MET A 1 102 ? 10.814 18.384 24.961 1.00 34.10 102 MET A N 1
ATOM 762 C CA . MET A 1 102 ? 10.840 16.939 24.768 1.00 37.48 102 MET A CA 1
ATOM 763 C C . MET A 1 102 ? 10.108 16.283 25.952 1.00 42.45 102 MET A C 1
ATOM 764 O O . MET A 1 102 ? 10.557 16.351 27.089 1.00 43.10 102 MET A O 1
ATOM 769 N N . PRO A 1 103 ? 8.959 15.648 25.686 1.00 48.23 103 PRO A N 1
ATOM 770 C CA . PRO A 1 103 ? 8.086 14.959 26.643 1.00 53.46 103 PRO A CA 1
ATOM 771 C C . PRO A 1 103 ? 8.748 14.133 27.743 1.00 57.90 103 PRO A C 1
ATOM 772 O O . PRO A 1 103 ? 9.933 13.796 27.671 1.00 56.85 103 PRO A O 1
ATOM 776 N N . GLU A 1 104 ? 7.949 13.811 28.760 1.00 63.30 104 GLU A N 1
ATOM 777 C CA . GLU A 1 104 ? 8.400 13.017 29.898 1.00 69.36 104 GLU A CA 1
ATOM 778 C C . GLU A 1 104 ? 8.401 11.537 29.525 1.00 72.69 104 GLU A C 1
ATOM 779 O O . GLU A 1 104 ? 7.495 10.786 29.895 1.00 73.49 104 GLU A O 1
ATOM 785 N N . ARG A 1 105 ? 9.422 11.139 28.776 1.00 75.74 105 ARG A N 1
ATOM 786 C CA . ARG A 1 105 ? 9.597 9.763 28.334 1.00 78.59 105 ARG A CA 1
ATOM 787 C C . ARG A 1 105 ? 9.151 8.747 29.390 1.00 80.43 105 ARG A C 1
ATOM 788 O O . ARG A 1 105 ? 9.930 8.361 30.268 1.00 80.03 105 ARG A O 1
ATOM 796 N N . THR A 1 106 ? 7.890 8.323 29.295 1.00 81.77 106 THR A N 1
ATOM 797 C CA . THR A 1 106 ? 7.319 7.357 30.231 1.00 82.93 106 THR A CA 1
ATOM 798 C C . THR A 1 106 ? 7.818 5.945 29.917 1.00 83.42 106 THR A C 1
ATOM 799 O O . THR A 1 106 ? 7.674 5.454 28.793 1.00 83.68 106 THR A O 1
ATOM 803 N N . LEU A 1 107 ? 8.404 5.300 30.921 1.00 83.44 107 LEU A N 1
ATOM 804 C CA . LEU A 1 107 ? 8.952 3.956 30.770 1.00 83.29 107 LEU A CA 1
ATOM 805 C C . LEU A 1 107 ? 7.918 2.852 30.988 1.00 82.79 107 LEU A C 1
ATOM 806 O O . LEU A 1 107 ? 8.253 1.776 31.486 1.00 82.97 107 LEU A O 1
ATOM 811 N N . GLU A 1 108 ? 6.668 3.116 30.622 1.00 81.46 108 GLU A N 1
ATOM 812 C CA . GLU A 1 108 ? 5.614 2.121 30.778 1.00 80.38 108 GLU A CA 1
ATOM 813 C C . GLU A 1 108 ? 5.849 0.950 29.827 1.00 78.51 108 GLU A C 1
ATOM 814 O O . GLU A 1 108 ? 6.253 1.138 28.677 1.00 78.69 108 GLU A O 1
ATOM 820 N N . GLU A 1 109 ? 5.600 -0.261 30.313 1.00 75.11 109 GLU A N 1
ATOM 821 C CA . GLU A 1 109 ? 5.798 -1.447 29.498 1.00 72.24 109 GLU A CA 1
ATOM 822 C C . GLU A 1 109 ? 4.574 -1.733 28.647 1.00 68.43 109 GLU A C 1
ATOM 823 O O . GLU A 1 109 ? 3.479 -1.246 28.929 1.00 68.25 109 GLU A O 1
ATOM 829 N N . TYR A 1 110 ? 4.769 -2.534 27.606 1.00 63.72 110 TYR A N 1
ATOM 830 C CA . TYR A 1 110 ? 3.699 -2.859 26.679 1.00 59.05 110 TYR A CA 1
ATOM 831 C C . TYR A 1 110 ? 3.425 -4.348 26.517 1.00 59.16 110 TYR A C 1
ATOM 832 O O . TYR A 1 110 ? 4.346 -5.152 26.384 1.00 59.12 110 TYR A O 1
ATOM 841 N N . ARG A 1 111 ? 2.141 -4.697 26.543 1.00 59.26 111 ARG A N 1
ATOM 842 C CA . ARG A 1 111 ? 1.687 -6.071 26.350 1.00 59.68 111 ARG A CA 1
ATOM 843 C C . ARG A 1 111 ? 0.554 -6.037 25.333 1.00 57.06 111 ARG A C 1
ATOM 844 O O . ARG A 1 111 ? -0.466 -5.372 25.533 1.00 57.20 111 ARG A O 1
ATOM 852 N N . PRO A 1 112 ? 0.726 -6.756 24.217 1.00 54.27 112 PRO A N 1
ATOM 853 C CA . PRO A 1 112 ? -0.278 -6.811 23.152 1.00 52.22 112 PRO A CA 1
ATOM 854 C C . PRO A 1 112 ? -1.682 -7.186 23.611 1.00 50.55 112 PRO A C 1
ATOM 855 O O . PRO A 1 112 ? -1.866 -8.135 24.370 1.00 50.78 112 PRO A O 1
ATOM 859 N N . SER A 1 113 ? -2.672 -6.435 23.145 1.00 48.16 113 SER A N 1
ATOM 860 C CA . SER A 1 113 ? -4.055 -6.712 23.492 1.00 47.07 113 SER A CA 1
ATOM 861 C C . SER A 1 113 ? -4.591 -7.759 22.509 1.00 47.11 113 SER A C 1
ATOM 862 O O . SER A 1 113 ? -3.980 -8.014 21.477 1.00 46.38 113 SER A O 1
ATOM 865 N N . PRO A 1 114 ? -5.742 -8.378 22.819 1.00 47.04 114 PRO A N 1
ATOM 866 C CA . PRO A 1 114 ? -6.343 -9.397 21.950 1.00 46.81 114 PRO A CA 1
ATOM 867 C C . PRO A 1 114 ? -6.681 -8.943 20.524 1.00 46.19 114 PRO A C 1
ATOM 868 O O . PRO A 1 114 ? -7.039 -9.762 19.668 1.00 46.11 114 PRO A O 1
ATOM 872 N N . ASP A 1 115 ? -6.565 -7.643 20.270 1.00 44.66 115 ASP A N 1
ATOM 873 C CA . ASP A 1 115 ? -6.851 -7.085 18.946 1.00 42.35 115 ASP A CA 1
ATOM 874 C C . ASP A 1 115 ? -5.559 -6.511 18.360 1.00 39.08 115 ASP A C 1
ATOM 875 O O . ASP A 1 115 ? -5.590 -5.795 17.364 1.00 38.36 115 ASP A O 1
ATOM 880 N N . ALA A 1 116 ? -4.428 -6.845 18.972 1.00 35.64 116 ALA A N 1
ATOM 881 C CA . ALA A 1 116 ? -3.132 -6.316 18.559 1.00 34.20 116 ALA A CA 1
ATOM 882 C C . ALA A 1 116 ? -2.600 -6.556 17.148 1.00 34.34 116 ALA A C 1
ATOM 883 O O . ALA A 1 116 ? -2.301 -7.686 16.764 1.00 34.75 116 ALA A O 1
ATOM 885 N N . LEU A 1 117 ? -2.465 -5.477 16.386 1.00 31.49 117 LEU A N 1
ATOM 886 C CA . LEU A 1 117 ? -1.888 -5.547 15.049 1.00 30.36 117 LEU A CA 1
ATOM 887 C C . LEU A 1 117 ? -0.539 -4.842 15.214 1.00 28.15 117 LEU A C 1
ATOM 888 O O . LEU A 1 117 ? -0.476 -3.635 15.413 1.00 26.63 117 LEU A O 1
ATOM 893 N N . ILE A 1 118 ? 0.535 -5.614 15.140 1.00 26.80 118 ILE A N 1
ATOM 894 C CA . ILE A 1 118 ? 1.873 -5.090 15.337 1.00 25.78 118 ILE A CA 1
ATOM 895 C C . ILE A 1 118 ? 2.774 -5.162 14.112 1.00 27.13 118 ILE A C 1
ATOM 896 O O . ILE A 1 118 ? 2.845 -6.187 13.433 1.00 27.70 118 ILE A O 1
ATOM 901 N N . LEU A 1 119 ? 3.469 -4.063 13.838 1.00 26.33 119 LEU A N 1
ATOM 902 C CA . LEU A 1 119 ?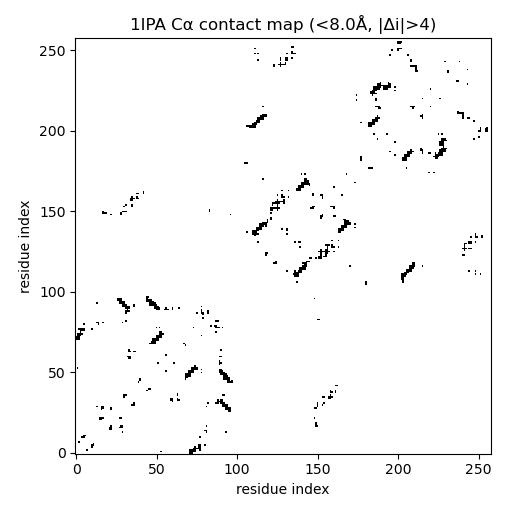 4.387 -4.022 12.710 1.00 26.25 119 LEU A CA 1
ATOM 903 C C . LEU A 1 119 ? 5.810 -4.046 13.232 1.00 26.63 119 LEU A C 1
ATOM 904 O O . LEU A 1 119 ? 6.182 -3.215 14.044 1.00 27.46 119 LEU A O 1
ATOM 909 N N . VAL A 1 120 ? 6.599 -5.008 12.780 1.00 27.22 120 VAL A N 1
ATOM 910 C CA . VAL A 1 120 ? 7.989 -5.087 13.199 1.00 28.48 120 VAL A CA 1
ATOM 911 C C . VAL A 1 120 ? 8.846 -4.674 12.007 1.00 29.09 120 VAL A C 1
ATOM 912 O O . VAL A 1 120 ? 8.863 -5.352 10.980 1.00 28.25 120 VAL A O 1
ATOM 916 N N . ALA A 1 121 ? 9.540 -3.549 12.135 1.00 29.80 121 ALA A N 1
ATOM 917 C CA . ALA A 1 121 ? 10.391 -3.069 11.060 1.00 33.16 121 ALA A CA 1
ATOM 918 C C . ALA A 1 121 ? 11.845 -3.394 11.374 1.00 35.24 121 ALA A C 1
ATOM 919 O O . ALA A 1 121 ? 12.363 -3.033 12.430 1.00 37.40 121 ALA A O 1
ATOM 921 N N . VAL A 1 122 ? 12.495 -4.082 10.444 1.00 37.25 122 VAL A N 1
ATOM 922 C CA . VAL A 1 122 ? 13.887 -4.497 10.601 1.00 39.80 122 VAL A CA 1
ATOM 923 C C . VAL A 1 122 ? 14.810 -3.780 9.617 1.00 42.17 122 VAL A C 1
ATOM 924 O O . VAL A 1 122 ? 14.513 -3.701 8.423 1.00 42.57 122 VAL A O 1
ATOM 928 N N . GLY A 1 123 ? 15.931 -3.272 10.126 1.00 43.73 123 GLY A N 1
ATOM 929 C CA . GLY A 1 123 ? 16.888 -2.581 9.280 1.00 44.71 123 GLY A CA 1
ATOM 930 C C . GLY A 1 123 ? 16.426 -1.206 8.837 1.00 46.16 123 GLY A C 1
ATOM 931 O O . GLY A 1 123 ? 16.900 -0.672 7.831 1.00 46.56 123 GLY A O 1
ATOM 932 N N . LEU A 1 124 ? 15.489 -0.635 9.586 1.00 46.71 124 LEU A N 1
ATOM 933 C CA . LEU A 1 124 ? 14.956 0.689 9.276 1.00 46.83 124 LEU A CA 1
ATOM 934 C C . LEU A 1 124 ? 15.811 1.726 9.999 1.00 46.94 124 LEU A C 1
ATOM 935 O O . LEU A 1 124 ? 15.672 1.919 11.210 1.00 46.44 124 LEU A O 1
ATOM 940 N N . GLU A 1 125 ? 16.687 2.390 9.248 1.00 47.60 125 GLU A N 1
ATOM 941 C CA . GLU A 1 125 ? 17.597 3.383 9.810 1.00 47.81 125 GLU A CA 1
ATOM 942 C C . GLU A 1 125 ? 17.367 4.818 9.356 1.00 46.62 125 GLU A C 1
ATOM 943 O O . GLU A 1 125 ? 17.817 5.756 10.012 1.00 47.14 125 GLU A O 1
ATOM 949 N N . LYS A 1 126 ? 16.679 4.998 8.237 1.00 45.33 126 LYS A N 1
ATOM 950 C CA . LYS A 1 126 ? 16.434 6.340 7.733 1.00 44.60 126 LYS A CA 1
ATOM 951 C C . LYS A 1 126 ? 15.186 6.988 8.332 1.00 43.11 126 LYS A C 1
ATOM 952 O O . LYS A 1 126 ? 14.064 6.512 8.144 1.00 42.25 126 LYS A O 1
ATOM 958 N N . PRO A 1 127 ? 15.376 8.102 9.057 1.00 41.76 127 PRO A N 1
ATOM 959 C CA . PRO A 1 127 ? 14.321 8.877 9.720 1.00 39.21 127 PRO A CA 1
ATOM 960 C C . PRO A 1 127 ? 13.148 9.176 8.789 1.00 36.79 127 PRO A C 1
ATOM 961 O O . PRO A 1 127 ? 11.994 9.142 9.206 1.00 35.01 127 PRO A O 1
ATOM 965 N N . GLY A 1 128 ? 13.453 9.485 7.532 1.00 34.35 128 GLY A N 1
ATOM 966 C CA . GLY A 1 128 ? 12.405 9.756 6.569 1.00 31.99 128 GLY A CA 1
ATOM 967 C C . GLY A 1 128 ? 11.569 8.500 6.387 1.00 30.44 128 GLY A C 1
ATOM 968 O O . GLY A 1 128 ? 10.340 8.559 6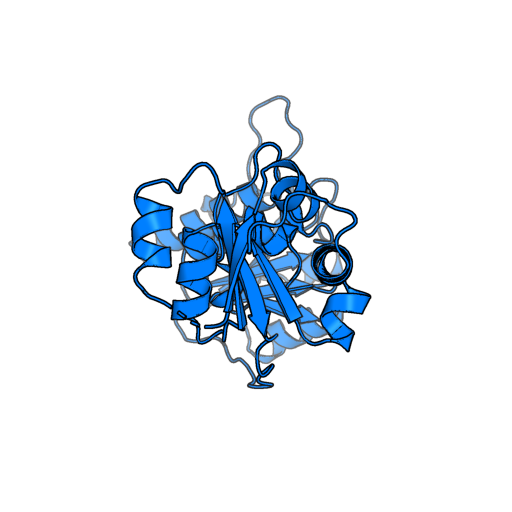.417 1.00 26.17 128 GLY A O 1
ATOM 969 N N . ASN A 1 129 ? 12.247 7.365 6.201 1.00 30.43 129 ASN A N 1
ATOM 970 C CA . ASN A 1 129 ? 11.581 6.074 6.028 1.00 30.44 129 ASN A CA 1
ATOM 971 C C . ASN A 1 129 ? 10.805 5.711 7.279 1.00 29.05 129 ASN A C 1
ATOM 972 O O . ASN A 1 129 ? 9.673 5.229 7.197 1.00 29.49 129 ASN A O 1
ATOM 977 N N . LEU A 1 130 ? 11.418 5.945 8.436 1.00 26.89 130 LEU A N 1
ATOM 978 C CA . LEU A 1 130 ? 10.773 5.648 9.708 1.00 24.34 130 LEU A CA 1
ATOM 979 C C . LEU A 1 130 ? 9.442 6.380 9.803 1.00 22.10 130 LEU A C 1
ATOM 980 O O . LEU A 1 130 ? 8.425 5.800 10.181 1.00 21.24 130 LEU A O 1
ATOM 985 N N . GLY A 1 131 ? 9.461 7.662 9.459 1.00 21.74 131 GLY A N 1
ATOM 986 C CA . GLY A 1 131 ? 8.253 8.462 9.507 1.00 20.55 131 GLY A CA 1
ATOM 987 C C . GLY A 1 131 ? 7.180 7.980 8.548 1.00 21.69 131 GLY A C 1
ATOM 988 O O . GLY A 1 131 ? 6.009 7.893 8.922 1.00 22.82 131 GLY A O 1
ATOM 989 N N . ALA A 1 132 ? 7.566 7.667 7.314 1.00 20.00 132 ALA A N 1
ATOM 990 C CA . ALA A 1 132 ? 6.600 7.195 6.320 1.00 22.08 132 ALA A CA 1
ATOM 991 C C . ALA A 1 132 ? 5.965 5.892 6.803 1.00 22.62 132 ALA A C 1
ATOM 992 O O . ALA A 1 132 ? 4.757 5.701 6.678 1.00 24.38 132 ALA A O 1
ATOM 994 N N . VAL A 1 133 ? 6.784 5.004 7.363 1.00 23.60 133 VAL A N 1
ATOM 995 C CA . VAL A 1 133 ? 6.302 3.727 7.889 1.00 23.56 133 VAL A CA 1
ATOM 996 C C . VAL A 1 133 ? 5.300 3.909 9.024 1.00 23.09 133 VAL A C 1
ATOM 997 O O . VAL A 1 133 ? 4.289 3.213 9.078 1.00 25.05 133 VAL A O 1
ATOM 1001 N N . LEU A 1 134 ? 5.579 4.844 9.931 1.00 24.87 134 LEU A N 1
ATOM 1002 C CA . LEU A 1 134 ? 4.676 5.116 11.061 1.00 21.50 134 LEU A CA 1
ATOM 1003 C C . LEU A 1 134 ? 3.336 5.643 10.573 1.00 18.79 134 LEU A C 1
ATOM 1004 O O . LEU A 1 134 ? 2.298 5.368 11.156 1.00 17.81 134 LEU A O 1
ATOM 1009 N N . ARG A 1 135 ? 3.375 6.398 9.486 1.00 21.19 135 ARG A N 1
ATOM 1010 C CA . ARG A 1 135 ? 2.176 6.961 8.898 1.00 23.83 135 ARG A CA 1
ATOM 1011 C C . ARG A 1 135 ? 1.305 5.833 8.343 1.00 24.91 135 ARG A C 1
ATOM 1012 O O . ARG A 1 135 ? 0.089 5.828 8.535 1.00 26.73 135 ARG A O 1
ATOM 1020 N N . SER A 1 136 ? 1.928 4.878 7.657 1.00 25.33 136 SER A N 1
ATOM 1021 C CA . SER A 1 136 ? 1.191 3.740 7.102 1.00 25.03 136 SER A CA 1
ATOM 1022 C C . SER A 1 136 ? 0.630 2.861 8.217 1.00 23.35 136 SER A C 1
ATOM 1023 O O . SER A 1 136 ? -0.492 2.385 8.126 1.00 21.58 136 SER A O 1
ATOM 1026 N N . ALA A 1 137 ? 1.420 2.644 9.262 1.00 22.26 137 ALA A N 1
ATOM 1027 C CA . ALA A 1 137 ? 0.976 1.824 10.380 1.00 22.50 137 ALA A CA 1
ATOM 1028 C C . ALA A 1 137 ? -0.188 2.493 11.132 1.00 22.93 137 ALA A C 1
ATOM 1029 O O . ALA A 1 137 ? -1.109 1.824 11.610 1.00 23.18 137 ALA A O 1
ATOM 1031 N N . ASP A 1 138 ? -0.150 3.813 11.226 1.00 22.97 138 ASP A N 1
ATOM 1032 C CA . ASP A 1 138 ? -1.205 4.549 11.914 1.00 25.20 138 ASP A CA 1
ATOM 1033 C C . ASP A 1 138 ? -2.516 4.482 11.127 1.00 23.96 138 ASP A C 1
ATOM 1034 O O . ASP A 1 138 ? -3.586 4.258 11.695 1.00 22.50 138 ASP A O 1
ATOM 1039 N N . ALA A 1 139 ? -2.418 4.681 9.817 1.00 23.55 139 ALA A N 1
ATOM 1040 C CA . ALA A 1 139 ? -3.584 4.661 8.949 1.00 24.43 139 ALA A CA 1
ATOM 1041 C C . ALA A 1 139 ? -4.281 3.303 8.972 1.00 25.84 139 ALA A C 1
ATOM 1042 O O . ALA A 1 139 ? -5.510 3.225 8.995 1.00 24.99 139 ALA A O 1
ATOM 1044 N N . ALA A 1 140 ? -3.485 2.238 8.967 1.00 25.57 140 ALA A N 1
ATOM 1045 C CA . ALA A 1 140 ? -4.018 0.882 8.972 1.00 25.64 140 ALA A CA 1
ATOM 1046 C C . ALA A 1 140 ? -4.586 0.504 10.333 1.00 25.89 140 ALA A C 1
ATOM 1047 O O . ALA A 1 140 ? -5.382 -0.424 10.441 1.00 24.35 140 ALA A O 1
ATOM 1049 N N . GLY A 1 141 ? -4.166 1.217 11.369 1.00 26.33 141 GLY A N 1
ATOM 1050 C CA . GLY A 1 141 ? -4.667 0.935 12.703 1.00 28.17 141 GLY A CA 1
ATOM 1051 C C . GLY A 1 141 ? -3.776 0.068 13.574 1.00 28.56 141 GLY A C 1
ATOM 1052 O O . GLY A 1 141 ? -4.234 -0.491 14.561 1.00 28.12 141 GLY A O 1
ATOM 1053 N N . ALA A 1 142 ? -2.506 -0.056 13.214 1.00 28.06 142 ALA A N 1
ATOM 1054 C CA . ALA A 1 142 ? -1.601 -0.861 14.010 1.00 28.60 142 ALA A CA 1
ATOM 1055 C C . ALA A 1 142 ? -1.620 -0.377 15.456 1.00 29.67 142 ALA A C 1
ATOM 1056 O O . ALA A 1 142 ? -1.825 0.809 15.727 1.00 31.01 142 ALA A O 1
ATOM 1058 N N . GLU A 1 143 ? -1.403 -1.303 16.378 1.00 27.97 143 GLU A N 1
ATOM 1059 C CA . GLU A 1 143 ? -1.374 -0.976 17.795 1.00 27.56 143 GLU A CA 1
ATOM 1060 C C . GLU A 1 143 ? 0.028 -0.515 18.190 1.00 27.27 143 GLU A C 1
ATOM 1061 O O . GLU A 1 143 ? 0.206 0.254 19.133 1.00 28.19 143 GLU A O 1
ATOM 1067 N N . ALA A 1 144 ? 1.030 -0.979 17.460 1.00 26.70 144 ALA A N 1
ATOM 1068 C CA . ALA A 1 144 ? 2.392 -0.593 17.770 1.00 27.82 144 ALA A CA 1
ATOM 1069 C C . ALA A 1 144 ? 3.341 -0.919 16.643 1.00 27.45 144 ALA A C 1
ATOM 1070 O O . ALA A 1 144 ? 3.073 -1.792 15.819 1.00 29.48 144 ALA A O 1
ATOM 1072 N N . VAL A 1 145 ? 4.457 -0.206 16.618 1.00 27.65 145 VAL A N 1
ATOM 1073 C CA . VAL A 1 145 ? 5.489 -0.445 15.623 1.00 28.12 145 VAL A CA 1
ATOM 1074 C C . VAL A 1 145 ? 6.745 -0.756 16.394 1.00 29.18 145 VAL A C 1
ATOM 1075 O O . VAL A 1 145 ? 7.241 0.077 17.150 1.00 32.05 145 VAL A O 1
ATOM 1079 N N . LEU A 1 146 ? 7.253 -1.965 16.231 1.00 29.53 146 LEU A N 1
ATOM 1080 C CA . LEU A 1 146 ? 8.461 -2.328 16.930 1.00 31.91 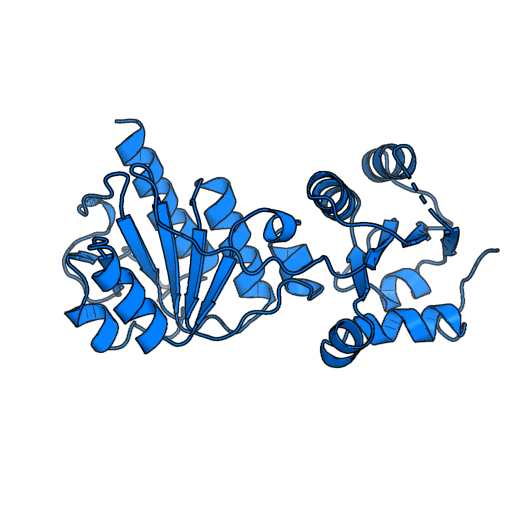146 LEU A CA 1
ATOM 1081 C C . LEU A 1 146 ? 9.590 -2.228 15.933 1.00 33.42 146 LEU A C 1
ATOM 1082 O O . LEU A 1 146 ? 9.615 -2.944 14.931 1.00 34.94 146 LEU A O 1
ATOM 1087 N N . VAL A 1 147 ? 10.512 -1.314 16.208 1.00 33.93 147 VAL A N 1
ATOM 1088 C CA . VAL A 1 147 ? 11.657 -1.103 15.347 1.00 34.69 147 VAL A CA 1
ATOM 1089 C C . VAL A 1 147 ? 12.884 -1.827 15.895 1.00 36.93 147 VAL A C 1
ATOM 1090 O O . VAL A 1 147 ? 13.338 -1.556 17.014 1.00 37.50 147 VAL A O 1
ATOM 1094 N N . ALA A 1 148 ? 13.410 -2.755 15.105 1.00 36.58 148 ALA A N 1
ATOM 1095 C CA . ALA A 1 148 ? 14.590 -3.499 15.504 1.00 37.79 148 ALA A CA 1
ATOM 1096 C C . ALA A 1 148 ? 15.808 -2.733 15.022 1.00 38.82 148 ALA A C 1
ATOM 1097 O O . ALA A 1 148 ? 16.317 -3.012 13.944 1.00 39.86 148 ALA A O 1
ATOM 1099 N N . GLY A 1 149 ? 16.260 -1.753 15.804 1.00 41.80 149 GLY A N 1
ATOM 1100 C CA . GLY A 1 149 ? 17.437 -0.999 15.407 1.00 44.11 149 GLY A CA 1
ATOM 1101 C C . GLY A 1 149 ? 17.490 0.510 15.614 1.00 45.48 149 GLY A C 1
ATOM 1102 O O . GLY A 1 149 ? 17.695 1.260 14.651 1.00 47.65 149 GLY A O 1
ATOM 1103 N N . GLY A 1 150 ? 17.319 0.971 16.849 1.00 42.99 150 GLY A N 1
ATOM 1104 C CA . GLY A 1 150 ? 17.393 2.401 17.103 1.00 41.48 150 GLY A CA 1
ATOM 1105 C C . GLY A 1 150 ? 16.332 3.279 16.458 1.00 40.91 150 GLY A C 1
ATOM 1106 O O . GLY A 1 150 ? 15.960 3.099 15.294 1.00 40.14 150 GLY A O 1
ATOM 1107 N N . VAL A 1 151 ? 15.866 4.262 17.224 1.00 39.29 151 VAL A N 1
ATOM 1108 C CA . VAL A 1 151 ? 14.835 5.180 16.764 1.00 37.25 151 VAL A CA 1
ATOM 1109 C C . VAL A 1 151 ? 15.051 6.589 17.353 1.00 36.37 151 VAL A C 1
ATOM 1110 O O . VAL A 1 151 ? 15.625 6.736 18.429 1.00 36.84 151 VAL A O 1
ATOM 1114 N N . ASP A 1 152 ? 14.614 7.619 16.632 1.00 34.04 152 ASP A N 1
ATOM 1115 C CA . ASP A 1 152 ? 14.718 9.004 17.102 1.00 31.23 152 ASP A CA 1
ATOM 1116 C C . ASP A 1 152 ? 13.346 9.611 16.876 1.00 29.93 152 ASP A C 1
ATOM 1117 O O . ASP A 1 152 ? 13.031 10.058 15.784 1.00 30.76 152 ASP A O 1
ATOM 1122 N N . LEU A 1 153 ? 12.533 9.631 17.922 1.00 30.61 153 LEU A N 1
ATOM 1123 C CA . LEU A 1 153 ? 11.172 10.141 17.831 1.00 29.89 153 LEU A CA 1
ATOM 1124 C C . LEU A 1 153 ? 11.008 11.656 17.697 1.00 28.87 153 LEU A C 1
ATOM 1125 O O . LEU A 1 153 ? 9.910 12.132 17.436 1.00 29.73 153 LEU A O 1
ATOM 1130 N N . TYR A 1 154 ? 12.079 12.420 17.847 1.00 27.75 154 TYR A N 1
ATOM 1131 C CA . TYR A 1 154 ? 11.927 13.868 17.762 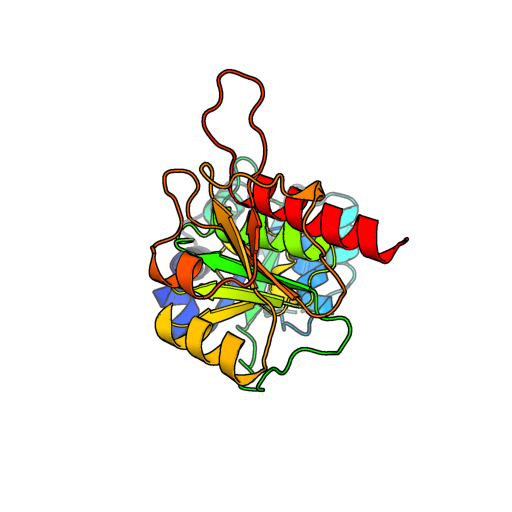1.00 27.61 154 TYR A CA 1
ATOM 1132 C C . TYR A 1 154 ? 12.624 14.552 16.593 1.00 26.99 154 TYR A C 1
ATOM 1133 O O . TYR A 1 154 ? 12.623 15.779 16.504 1.00 27.09 154 TYR A O 1
ATOM 1142 N N . SER A 1 155 ? 13.192 13.767 15.684 1.00 24.15 155 SER A N 1
ATOM 1143 C CA . SER A 1 155 ? 13.882 14.345 14.542 1.00 24.29 155 SER A CA 1
ATOM 1144 C C . SER A 1 155 ? 12.889 15.025 13.613 1.00 24.62 155 SER A C 1
ATOM 1145 O O . SER A 1 155 ? 11.723 14.642 13.531 1.00 24.58 155 SER A O 1
ATOM 1148 N N . PRO A 1 156 ? 13.339 16.069 12.914 1.00 25.21 156 PRO A N 1
ATOM 1149 C CA . PRO A 1 156 ? 12.463 16.787 11.989 1.00 25.83 156 PRO A CA 1
ATOM 1150 C C . PRO A 1 156 ? 11.925 15.911 10.849 1.00 27.20 156 PRO A C 1
ATOM 1151 O O . PRO A 1 156 ? 10.772 16.069 10.448 1.00 28.15 156 PRO A O 1
ATOM 1155 N N . GLN A 1 157 ? 12.741 14.997 10.325 1.00 26.46 157 GLN A N 1
ATOM 1156 C CA . GLN A 1 157 ? 12.273 14.148 9.225 1.00 28.63 157 GLN A CA 1
ATOM 1157 C C . GLN A 1 157 ? 11.277 13.080 9.656 1.00 27.33 157 GLN A C 1
ATOM 1158 O O . GLN A 1 157 ? 10.372 12.749 8.903 1.00 29.39 157 GLN A O 1
ATOM 1164 N N . VAL A 1 158 ? 11.433 12.543 10.861 1.00 27.34 158 VAL A N 1
ATOM 1165 C CA . VAL A 1 158 ? 10.496 11.536 11.345 1.00 25.08 158 VAL A CA 1
ATOM 1166 C C . VAL A 1 158 ? 9.154 12.224 11.564 1.00 23.95 158 VAL A C 1
ATOM 1167 O O . VAL A 1 158 ? 8.103 11.666 11.279 1.00 24.41 158 VAL A O 1
ATOM 1171 N N . ILE A 1 159 ? 9.201 13.451 12.068 1.00 22.39 159 ILE A N 1
ATOM 1172 C CA . ILE A 1 159 ? 7.990 14.217 12.313 1.00 22.30 159 ILE A CA 1
ATOM 1173 C C . ILE A 1 159 ? 7.267 14.595 11.012 1.00 22.17 159 ILE A C 1
ATOM 1174 O O . ILE A 1 159 ? 6.052 14.450 10.923 1.00 22.40 159 ILE A O 1
ATOM 1179 N N . ARG A 1 160 ? 7.993 15.075 10.005 1.00 23.35 160 ARG A N 1
ATOM 1180 C CA . ARG A 1 160 ? 7.332 15.439 8.756 1.00 25.75 160 ARG A CA 1
ATOM 1181 C C . ARG A 1 160 ? 6.807 14.219 7.992 1.00 24.80 160 ARG A C 1
ATOM 1182 O O . ARG A 1 160 ? 5.657 14.197 7.592 1.00 24.84 160 ARG A O 1
ATOM 1190 N N . ASN A 1 161 ? 7.642 13.205 7.788 1.00 24.82 161 ASN A N 1
ATOM 1191 C CA . ASN A 1 161 ? 7.198 12.027 7.040 1.00 25.67 161 ASN A CA 1
ATOM 1192 C C . ASN A 1 161 ? 6.108 11.210 7.712 1.00 25.55 161 ASN A C 1
ATOM 1193 O O . ASN A 1 161 ? 5.438 10.418 7.053 1.00 24.50 161 ASN A O 1
ATOM 1198 N N . SER A 1 162 ? 5.924 11.404 9.015 1.00 23.45 162 SER A N 1
ATOM 1199 C CA . SER A 1 162 ? 4.876 10.689 9.733 1.00 24.77 162 SER A CA 1
ATOM 1200 C C . SER A 1 162 ? 3.678 11.611 9.865 1.00 24.99 162 SER A C 1
ATOM 1201 O O . SER A 1 162 ? 2.655 11.228 10.424 1.00 26.57 162 SER A O 1
ATOM 1204 N N . THR A 1 163 ? 3.824 12.831 9.357 1.00 25.30 163 THR A N 1
ATOM 1205 C CA . THR A 1 163 ? 2.798 13.860 9.468 1.00 25.37 163 THR A CA 1
ATOM 1206 C C . THR A 1 163 ? 2.357 14.044 10.928 1.00 24.15 163 THR A C 1
ATOM 1207 O O . THR A 1 163 ? 1.197 14.285 11.198 1.00 24.89 163 THR A O 1
ATOM 1211 N N . GLY A 1 164 ? 3.297 13.917 11.862 1.00 24.01 164 GLY A N 1
ATOM 1212 C CA . GLY A 1 164 ? 2.989 14.111 13.270 1.00 24.61 164 GLY A CA 1
ATOM 1213 C C . GLY A 1 164 ? 2.473 12.908 14.042 1.00 26.64 164 GLY A C 1
ATOM 1214 O O . GLY A 1 164 ? 2.308 12.965 15.266 1.00 26.72 164 GLY A O 1
ATOM 1215 N N . VAL A 1 165 ? 2.220 11.816 13.329 1.00 26.43 165 VAL A N 1
ATOM 1216 C CA . VAL A 1 165 ? 1.720 10.585 13.930 1.00 25.30 165 VAL A CA 1
ATOM 1217 C C . VAL A 1 165 ? 2.661 10.009 14.992 1.00 25.74 165 VAL A C 1
ATOM 1218 O O . VAL A 1 165 ? 2.219 9.255 15.859 1.00 25.55 165 VAL A O 1
ATOM 1222 N N . VAL A 1 166 ? 3.945 10.373 14.932 1.00 24.56 166 VAL A N 1
ATOM 1223 C CA . VAL A 1 166 ? 4.926 9.884 15.908 1.00 26.97 166 VAL A CA 1
ATOM 1224 C C . VAL A 1 166 ? 4.611 10.277 17.345 1.00 27.58 166 VAL A C 1
ATOM 1225 O O . VAL A 1 166 ? 5.060 9.618 18.280 1.00 27.54 166 VAL A O 1
ATOM 1229 N N . PHE A 1 167 ? 3.856 11.359 17.512 1.00 26.88 167 PHE A N 1
ATOM 1230 C CA . PHE A 1 167 ? 3.493 11.851 18.837 1.00 27.81 167 PHE A CA 1
ATOM 1231 C C . PHE A 1 167 ? 2.437 10.987 19.525 1.00 28.51 167 PHE A C 1
ATOM 1232 O O . PHE A 1 167 ? 2.174 11.163 20.712 1.00 28.61 167 PHE A O 1
ATOM 1240 N N . SER A 1 168 ? 1.845 10.051 18.789 1.00 29.77 168 SER A N 1
ATOM 1241 C CA . SER A 1 168 ? 0.789 9.212 19.347 1.00 31.76 168 SER A CA 1
ATOM 1242 C C . SER A 1 168 ? 0.880 7.694 19.101 1.00 32.27 168 SER A C 1
ATOM 1243 O O . SER A 1 168 ? 0.350 6.913 19.889 1.00 33.94 168 SER A O 1
ATOM 1246 N N . LEU A 1 169 ? 1.535 7.273 18.022 1.00 31.23 169 LEU A N 1
ATOM 1247 C CA . LEU A 1 169 ? 1.662 5.846 17.727 1.00 29.50 169 LEU A CA 1
ATOM 1248 C C . LEU A 1 169 ? 2.760 5.167 18.541 1.00 29.60 169 LEU A C 1
ATOM 1249 O O . LEU A 1 169 ? 3.928 5.525 18.429 1.00 29.85 169 LEU A O 1
ATOM 1254 N N . ARG A 1 170 ? 2.384 4.180 19.352 1.00 29.85 170 ARG A N 1
ATOM 1255 C CA . ARG A 1 170 ? 3.357 3.465 20.166 1.00 31.58 170 ARG A CA 1
ATOM 1256 C C . ARG A 1 170 ? 4.468 2.903 19.279 1.00 31.28 170 ARG A C 1
ATOM 1257 O O . ARG A 1 170 ? 4.273 1.941 18.536 1.00 32.26 170 ARG A O 1
ATOM 1265 N N . THR A 1 171 ? 5.638 3.518 19.369 1.00 30.92 171 THR A N 1
ATOM 1266 C CA . THR A 1 171 ? 6.786 3.125 18.574 1.00 30.70 171 THR A CA 1
ATOM 1267 C C . THR A 1 171 ? 7.950 2.791 19.488 1.00 32.11 171 THR A C 1
ATOM 1268 O O . THR A 1 171 ? 8.447 3.662 20.202 1.00 31.85 171 THR A O 1
ATOM 1272 N N . LEU A 1 172 ? 8.383 1.533 19.460 1.00 33.53 172 LEU A N 1
ATOM 1273 C CA . LEU A 1 172 ? 9.482 1.085 20.308 1.00 33.58 172 LEU A CA 1
ATOM 1274 C C . LEU A 1 172 ? 10.670 0.506 19.550 1.00 34.29 172 LEU A C 1
ATOM 1275 O O . LEU A 1 172 ? 10.533 -0.043 18.451 1.00 36.88 172 LEU A O 1
ATOM 1280 N N . ALA A 1 173 ? 11.843 0.622 20.158 1.00 33.94 173 ALA A N 1
ATOM 1281 C CA . ALA A 1 173 ? 13.065 0.106 19.569 1.00 33.35 173 ALA A CA 1
ATOM 1282 C C . A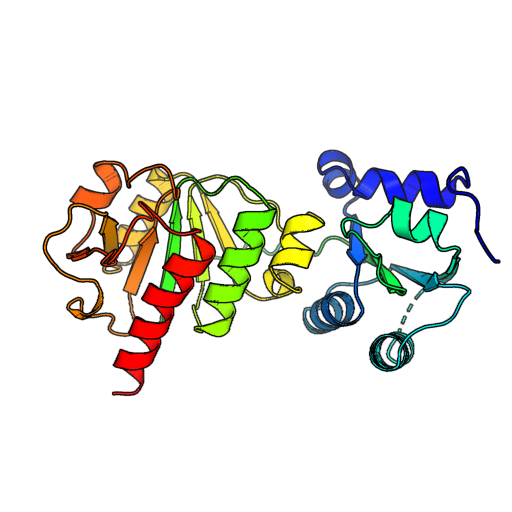LA A 1 173 ? 13.721 -0.886 20.525 1.00 34.06 173 ALA A C 1
ATOM 1283 O O . ALA A 1 173 ? 13.442 -0.894 21.731 1.00 33.79 173 ALA A O 1
ATOM 1285 N N . ALA A 1 174 ? 14.586 -1.724 19.964 1.00 34.43 174 ALA A N 1
ATOM 1286 C CA . ALA A 1 174 ? 15.319 -2.730 20.719 1.00 33.27 174 ALA A CA 1
ATOM 1287 C C . ALA A 1 174 ? 16.113 -3.546 19.711 1.00 34.29 174 ALA A C 1
ATOM 1288 O O . ALA A 1 174 ? 15.872 -3.457 18.504 1.00 33.67 174 ALA A O 1
ATOM 1290 N N . SER A 1 175 ? 17.059 -4.340 20.198 1.00 35.63 175 SER A N 1
ATOM 1291 C CA . SER A 1 175 ? 17.873 -5.162 19.314 1.00 36.35 175 SER A CA 1
ATOM 1292 C C . SER A 1 175 ? 17.006 -6.262 18.721 1.00 35.06 175 SER A C 1
ATOM 1293 O O . SER A 1 175 ? 15.987 -6.636 19.299 1.00 33.00 175 SER A O 1
ATOM 1296 N N . GLU A 1 176 ? 17.419 -6.780 17.572 1.00 34.45 176 GLU A N 1
ATOM 1297 C CA . GLU A 1 176 ? 16.676 -7.839 16.919 1.00 36.67 176 GLU A CA 1
ATOM 1298 C C . GLU A 1 176 ? 16.437 -8.991 17.892 1.00 36.99 176 GLU A C 1
ATOM 1299 O O . GLU A 1 176 ? 15.319 -9.486 17.999 1.00 38.90 176 GLU A O 1
ATOM 1305 N N . SER A 1 177 ? 17.478 -9.402 18.612 1.00 37.23 177 SER A N 1
ATOM 1306 C CA . SER A 1 177 ? 17.368 -10.495 19.581 1.00 37.85 177 SER A CA 1
ATOM 1307 C C . SER A 1 177 ? 16.353 -10.144 20.658 1.00 38.31 177 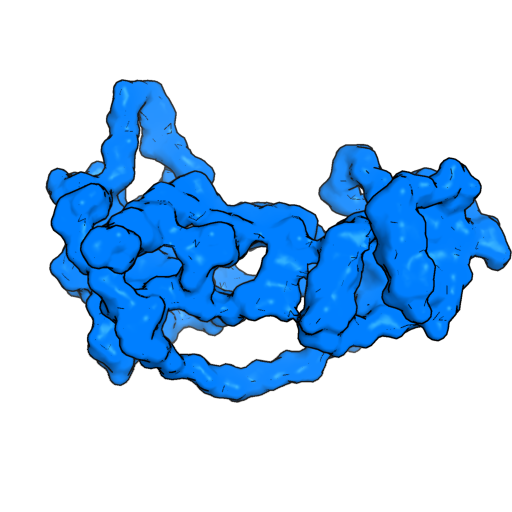SER A C 1
ATOM 1308 O O . SER A 1 177 ? 15.543 -10.980 21.050 1.00 38.95 177 SER A O 1
ATOM 1311 N N . GLU A 1 178 ? 16.410 -8.905 21.136 1.00 38.15 178 GLU A N 1
ATOM 1312 C CA . GLU A 1 178 ? 15.497 -8.431 22.172 1.00 39.67 178 GLU A CA 1
ATOM 1313 C C . GLU A 1 178 ? 14.046 -8.440 21.707 1.00 37.43 178 GLU A C 1
ATOM 1314 O O . GLU A 1 178 ? 13.144 -8.828 22.454 1.00 37.27 178 GLU A O 1
ATOM 1320 N N . VAL A 1 179 ? 13.824 -7.996 20.474 1.00 36.19 179 VAL A N 1
ATOM 1321 C CA . VAL A 1 179 ? 12.481 -7.960 19.914 1.00 34.71 179 VAL A CA 1
ATOM 1322 C C . VAL A 1 179 ? 11.975 -9.375 19.671 1.00 34.77 179 VAL A C 1
ATOM 1323 O O . VAL A 1 179 ? 10.815 -9.679 19.943 1.00 36.11 179 VAL A O 1
ATOM 1327 N N . LEU A 1 180 ? 12.848 -10.243 19.171 1.00 35.18 180 LEU A N 1
ATOM 1328 C CA . LEU A 1 180 ? 12.474 -11.629 18.916 1.00 37.50 180 LEU A CA 1
ATOM 1329 C C . LEU A 1 180 ? 12.124 -12.358 20.216 1.00 39.24 180 LEU A C 1
ATOM 1330 O O . LEU A 1 180 ? 11.150 -13.105 20.274 1.00 39.66 180 LEU A O 1
ATOM 1335 N N . ASP A 1 181 ? 12.902 -12.122 21.268 1.00 41.19 181 ASP A N 1
ATOM 1336 C CA . ASP A 1 181 ? 12.626 -12.753 22.554 1.00 43.14 181 ASP A CA 1
ATOM 1337 C C . ASP A 1 181 ? 11.309 -12.207 23.081 1.00 42.92 181 ASP A C 1
ATOM 1338 O O . ASP A 1 181 ? 10.553 -12.911 23.751 1.00 44.05 181 ASP A O 1
ATOM 1343 N N . TRP A 1 182 ? 11.029 -10.948 22.771 1.00 43.01 182 TRP A N 1
ATOM 1344 C CA . TRP A 1 182 ? 9.790 -10.327 23.222 1.00 43.95 182 TRP A CA 1
ATOM 1345 C C . TRP A 1 182 ? 8.576 -11.015 22.578 1.00 44.61 182 TRP A C 1
ATOM 1346 O O . TRP A 1 182 ? 7.602 -11.349 23.258 1.00 43.35 182 TRP A O 1
ATOM 1357 N N . ILE A 1 183 ? 8.649 -11.218 21.264 1.00 45.35 183 ILE A N 1
ATOM 1358 C CA . ILE A 1 183 ? 7.571 -11.858 20.511 1.00 45.68 183 ILE A CA 1
ATOM 1359 C C . ILE A 1 183 ? 7.203 -13.189 21.162 1.00 46.72 183 ILE A C 1
ATOM 1360 O O . ILE A 1 183 ? 6.051 -13.421 21.524 1.00 46.13 183 ILE A O 1
ATOM 1365 N N . LYS A 1 184 ? 8.198 -14.058 21.302 1.00 48.59 184 LYS A N 1
ATOM 1366 C CA . LYS A 1 184 ? 7.992 -15.373 21.895 1.00 51.77 184 LYS A CA 1
ATOM 1367 C C . LYS A 1 184 ? 7.527 -15.285 23.338 1.00 52.25 184 LYS A C 1
ATOM 1368 O O . LYS A 1 184 ? 6.769 -16.129 23.802 1.00 51.97 184 LYS A O 1
ATOM 1374 N N . GLN A 1 185 ? 7.973 -14.249 24.036 1.00 53.92 185 GLN A N 1
ATOM 1375 C CA . GLN A 1 185 ? 7.603 -14.045 25.430 1.00 54.39 185 GLN A CA 1
ATOM 1376 C C . GLN A 1 185 ? 6.087 -13.925 25.586 1.00 53.25 185 GLN A C 1
ATOM 1377 O O . GLN A 1 185 ? 5.522 -14.323 26.610 1.00 51.97 185 GLN A O 1
ATOM 1383 N N . HIS A 1 186 ? 5.430 -13.377 24.568 1.00 51.35 186 HIS A N 1
ATOM 1384 C CA . HIS A 1 186 ? 3.982 -13.212 24.612 1.00 49.94 186 HIS A CA 1
ATOM 1385 C C . HIS A 1 186 ? 3.247 -14.162 23.678 1.00 47.66 186 HIS A C 1
ATOM 1386 O O . HIS A 1 186 ? 2.064 -13.966 23.393 1.00 46.27 186 HIS A O 1
ATOM 1393 N N . ASN A 1 187 ? 3.944 -15.200 23.225 1.00 46.57 187 ASN A N 1
ATOM 1394 C CA . ASN A 1 187 ? 3.364 -16.171 22.304 1.00 44.99 187 ASN A CA 1
ATOM 1395 C C . ASN A 1 187 ? 2.610 -15.432 21.205 1.00 41.77 187 ASN A C 1
ATOM 1396 O O . ASN A 1 187 ? 1.456 -15.734 20.910 1.00 41.62 187 ASN A O 1
ATOM 1401 N N . LEU A 1 188 ? 3.281 -14.455 20.607 1.00 38.13 188 LEU A N 1
ATOM 1402 C CA . LEU A 1 188 ? 2.688 -13.650 19.548 1.00 35.07 188 LEU A CA 1
ATOM 1403 C C . LEU A 1 188 ? 3.007 -14.225 18.170 1.00 32.30 188 LEU A C 1
ATOM 1404 O O . LEU A 1 188 ? 4.160 -14.261 17.759 1.00 31.35 188 LEU A O 1
ATOM 1409 N N . PRO A 1 189 ? 1.987 -14.701 17.445 1.00 31.55 189 PRO A N 1
ATOM 1410 C CA . PRO A 1 189 ? 2.266 -15.254 16.113 1.00 30.37 189 PRO A CA 1
ATOM 1411 C C . PRO A 1 189 ? 2.991 -14.230 15.238 1.00 29.73 189 PRO A C 1
ATOM 1412 O O . PRO A 1 189 ? 2.689 -13.037 15.268 1.00 29.86 189 PRO A O 1
ATOM 1416 N N . LEU A 1 190 ? 3.964 -14.706 14.474 1.00 27.49 190 LEU A N 1
ATOM 1417 C CA . LEU A 1 190 ? 4.754 -13.843 13.622 1.00 24.59 190 LEU A CA 1
ATOM 1418 C C . LEU A 1 190 ? 4.699 -14.256 12.155 1.00 23.99 190 LEU A C 1
ATOM 1419 O O . LEU A 1 190 ? 4.868 -15.426 11.829 1.00 23.73 190 LEU A O 1
ATOM 1424 N N . VAL A 1 191 ? 4.453 -13.281 11.285 1.00 23.30 191 VAL A N 1
ATOM 1425 C CA . VAL A 1 191 ? 4.398 -13.489 9.836 1.00 22.43 191 VAL A CA 1
ATOM 1426 C C . VAL A 1 191 ? 5.568 -12.695 9.251 1.00 23.75 191 VAL A C 1
ATOM 1427 O O . VAL A 1 191 ? 5.635 -11.472 9.396 1.00 23.61 191 VAL A O 1
ATOM 1431 N N . ALA A 1 192 ? 6.504 -13.383 8.614 1.00 23.85 192 ALA A N 1
ATOM 1432 C CA . ALA A 1 192 ? 7.657 -12.704 8.038 1.00 27.28 192 ALA A CA 1
ATOM 1433 C C . ALA A 1 192 ? 7.496 -12.507 6.534 1.00 28.11 192 ALA A C 1
ATOM 1434 O O . ALA A 1 192 ? 7.041 -13.402 5.828 1.00 28.43 192 ALA A O 1
ATOM 1436 N N . THR A 1 193 ? 7.871 -11.326 6.059 1.00 28.63 193 THR A N 1
ATOM 1437 C CA . THR A 1 193 ? 7.779 -10.987 4.647 1.00 30.38 193 THR A CA 1
ATOM 1438 C C . THR A 1 193 ? 9.124 -11.248 3.961 1.00 31.71 193 THR A C 1
ATOM 1439 O O . THR A 1 193 ? 10.171 -10.812 4.437 1.00 31.32 193 THR A O 1
ATOM 1443 N N . THR A 1 194 ? 9.087 -11.983 2.854 1.00 32.04 194 THR A N 1
ATOM 1444 C CA . THR A 1 194 ? 10.285 -12.294 2.081 1.00 33.72 194 THR A CA 1
ATOM 1445 C C . THR A 1 194 ? 9.899 -12.479 0.622 1.00 32.64 194 THR A C 1
ATOM 1446 O O . THR A 1 194 ? 8.821 -12.996 0.318 1.00 32.20 194 THR A O 1
ATOM 1450 N N . PRO A 1 195 ? 10.774 -12.060 -0.305 1.00 31.15 195 PRO A N 1
ATOM 1451 C CA . PRO A 1 195 ? 10.473 -12.210 -1.731 1.00 30.56 195 PRO A CA 1
ATOM 1452 C C . PRO A 1 195 ? 10.512 -13.668 -2.196 1.00 29.99 195 PRO A C 1
ATOM 1453 O O . PRO A 1 195 ? 9.955 -14.004 -3.233 1.00 30.77 195 PRO A O 1
ATOM 1457 N N . HIS A 1 196 ? 11.157 -14.543 -1.431 1.00 30.72 196 HIS A N 1
ATOM 1458 C CA . HIS A 1 196 ? 11.216 -15.940 -1.841 1.00 31.01 196 HIS A CA 1
ATOM 1459 C C . HIS A 1 196 ? 10.226 -16.876 -1.160 1.00 30.10 196 HIS A C 1
ATOM 1460 O O . HIS A 1 196 ? 10.340 -18.093 -1.277 1.00 28.76 196 HIS A O 1
ATOM 1467 N N . ALA A 1 197 ? 9.245 -16.310 -0.468 1.00 30.26 197 ALA A N 1
ATOM 1468 C CA . ALA A 1 197 ? 8.224 -17.124 0.187 1.00 31.88 197 ALA A CA 1
ATOM 1469 C C . ALA A 1 197 ? 7.277 -17.610 -0.900 1.00 32.36 197 ALA A C 1
ATOM 1470 O O . ALA A 1 197 ? 7.040 -16.915 -1.884 1.00 32.93 197 ALA A O 1
ATOM 1472 N N . GLU A 1 198 ? 6.726 -18.799 -0.710 1.00 34.43 198 GLU A N 1
ATOM 1473 C CA . GLU A 1 198 ? 5.814 -19.378 -1.682 1.00 35.90 198 GLU A CA 1
ATOM 1474 C C . GLU A 1 198 ? 4.406 -18.816 -1.542 1.00 35.74 198 GLU A C 1
ATOM 1475 O O . GLU A 1 198 ? 3.714 -18.584 -2.532 1.00 36.91 198 GLU A O 1
ATOM 1481 N N . ALA A 1 199 ? 3.980 -18.605 -0.303 1.00 34.72 199 ALA A N 1
ATOM 1482 C CA . ALA A 1 199 ? 2.648 -18.078 -0.048 1.00 32.21 199 ALA A CA 1
ATOM 1483 C C . ALA A 1 199 ? 2.570 -16.571 -0.262 1.00 30.58 199 ALA A C 1
ATOM 1484 O O . ALA A 1 199 ? 3.476 -15.828 0.108 1.00 28.74 199 ALA A O 1
ATOM 1486 N N . LEU A 1 200 ? 1.485 -16.141 -0.893 1.00 29.73 200 LEU A N 1
ATOM 1487 C CA . LEU A 1 200 ? 1.239 -14.735 -1.140 1.00 29.25 200 LEU A CA 1
ATOM 1488 C C . LEU A 1 200 ? 0.732 -14.188 0.186 1.00 30.59 200 LEU A C 1
ATOM 1489 O O . LEU A 1 200 ? 0.135 -14.933 0.977 1.00 30.62 200 LEU A O 1
ATOM 1494 N N . TYR A 1 201 ? 0.963 -12.902 0.435 1.00 29.26 201 TYR A N 1
ATOM 1495 C CA . TYR A 1 201 ? 0.544 -12.308 1.693 1.00 27.89 201 TYR A CA 1
ATOM 1496 C C . TYR A 1 201 ? -0.959 -12.382 1.948 1.00 28.38 201 TYR A C 1
ATOM 1497 O O . TYR A 1 201 ? -1.384 -12.422 3.101 1.00 28.91 201 TYR A O 1
ATOM 1506 N N . TRP A 1 202 ? -1.761 -12.425 0.887 1.00 28.42 202 TRP A N 1
ATOM 1507 C CA . TRP A 1 202 ? -3.221 -12.507 1.036 1.00 30.18 202 TRP A CA 1
ATOM 1508 C C . TRP A 1 202 ? -3.675 -13.817 1.646 1.00 30.45 202 TRP A C 1
ATOM 1509 O O . TRP A 1 202 ? -4.782 -13.905 2.156 1.00 32.14 202 TRP A O 1
ATOM 1520 N N . GLU A 1 203 ? -2.828 -14.835 1.566 1.00 32.39 203 GLU A N 1
ATOM 1521 C CA . GLU A 1 203 ? -3.168 -16.160 2.075 1.00 34.37 203 GLU A CA 1
ATOM 1522 C C . GLU A 1 203 ? -2.876 -16.371 3.548 1.00 34.64 203 GLU A C 1
ATOM 1523 O O . GLU A 1 203 ? -3.363 -17.335 4.151 1.00 34.85 203 GLU A O 1
ATOM 1529 N N . ALA A 1 204 ? -2.077 -15.485 4.131 1.00 32.88 204 ALA A N 1
ATOM 1530 C CA . ALA A 1 204 ? -1.765 -15.603 5.545 1.00 32.37 204 ALA A CA 1
ATOM 1531 C C . ALA A 1 204 ? -3.003 -15.219 6.341 1.00 32.91 204 ALA A C 1
ATOM 1532 O O . ALA A 1 204 ? -3.869 -14.511 5.842 1.00 33.31 204 ALA A O 1
ATOM 1534 N N . ASN A 1 205 ? -3.076 -15.701 7.575 1.00 34.40 205 ASN A N 1
ATOM 1535 C CA . ASN A 1 205 ? -4.186 -15.426 8.484 1.00 35.93 205 ASN A CA 1
ATOM 1536 C C . ASN A 1 205 ? -3.749 -14.305 9.414 1.00 36.48 205 ASN A C 1
ATOM 1537 O O . ASN A 1 205 ? -3.003 -14.542 10.370 1.00 37.59 205 ASN A O 1
ATOM 1542 N N . LEU A 1 206 ? -4.219 -13.092 9.149 1.00 34.70 206 LEU A N 1
ATOM 1543 C CA . LEU A 1 206 ? -3.834 -11.949 9.964 1.00 36.33 206 LEU A CA 1
ATOM 1544 C C . LEU A 1 206 ? -4.813 -11.628 11.095 1.00 38.29 206 LEU A C 1
ATOM 1545 O O . LEU A 1 206 ? -5.107 -10.463 11.363 1.00 38.05 206 LEU A O 1
ATOM 1550 N N . ARG A 1 207 ? -5.300 -12.674 11.759 1.00 41.92 207 ARG A N 1
ATOM 1551 C CA . ARG A 1 207 ? -6.228 -12.532 12.880 1.00 44.98 207 ARG A CA 1
ATOM 1552 C C . ARG A 1 207 ? -5.639 -11.606 13.948 1.00 45.06 207 ARG A C 1
ATOM 1553 O O . ARG A 1 207 ? -4.507 -11.790 14.383 1.00 42.75 207 ARG A O 1
ATOM 1561 N N . PRO A 1 208 ? -6.431 -10.619 14.400 1.00 45.79 208 PRO A N 1
ATOM 1562 C CA . PRO A 1 208 ? -6.135 -9.589 15.398 1.00 45.98 208 PRO A CA 1
ATOM 1563 C C . PRO A 1 208 ? -4.861 -9.671 16.228 1.00 45.31 208 PRO A C 1
ATOM 1564 O O . PRO A 1 208 ? -4.120 -8.696 16.281 1.00 48.76 208 PRO A O 1
ATOM 1568 N N . PRO A 1 209 ? -4.592 -10.800 16.907 1.00 41.87 209 PRO A N 1
ATOM 1569 C CA . PRO A 1 209 ? -3.340 -10.802 17.679 1.00 38.69 209 PRO A CA 1
ATOM 1570 C C . PRO A 1 209 ? -2.222 -11.294 16.770 1.00 35.81 209 PRO A C 1
ATOM 1571 O O . PRO A 1 209 ? -2.089 -12.497 16.586 1.00 37.22 209 PRO A O 1
ATOM 1575 N N . VAL A 1 210 ? -1.421 -10.389 16.206 1.00 32.44 210 VAL A N 1
ATOM 1576 C CA . VAL A 1 210 ? -0.360 -10.821 15.293 1.00 29.86 210 VAL A CA 1
ATOM 1577 C C . VAL A 1 210 ? 0.726 -9.776 15.013 1.00 28.87 210 VAL A C 1
ATOM 1578 O O . VAL A 1 210 ? 0.470 -8.579 15.055 1.00 31.14 210 VAL A O 1
ATOM 1582 N N . ALA A 1 211 ? 1.937 -10.243 14.716 1.00 28.87 211 ALA A N 1
ATOM 1583 C CA . ALA A 1 211 ? 3.071 -9.366 14.410 1.00 26.01 211 ALA A CA 1
ATOM 1584 C C . ALA A 1 211 ? 3.568 -9.637 12.992 1.00 26.11 211 ALA A C 1
ATOM 1585 O O . ALA A 1 211 ? 3.725 -10.789 12.587 1.00 25.03 211 ALA A O 1
ATOM 1587 N N . ILE A 1 212 ? 3.818 -8.569 12.244 1.00 24.61 212 ILE A N 1
ATOM 1588 C CA . ILE A 1 212 ? 4.291 -8.689 10.872 1.00 23.95 212 ILE A CA 1
ATOM 1589 C C . ILE A 1 212 ? 5.632 -7.991 10.705 1.00 25.10 212 ILE A C 1
ATOM 1590 O O . ILE A 1 212 ? 5.749 -6.778 10.917 1.00 24.99 212 ILE A O 1
ATOM 1595 N N . ALA A 1 213 ? 6.637 -8.760 10.307 1.00 22.97 213 ALA A N 1
ATOM 1596 C CA . ALA A 1 213 ? 7.967 -8.224 10.118 1.00 23.44 213 ALA A CA 1
ATOM 1597 C C . ALA A 1 213 ? 8.272 -7.906 8.660 1.00 25.05 213 ALA A C 1
ATOM 1598 O O . ALA A 1 213 ? 7.823 -8.600 7.755 1.00 26.32 213 ALA A O 1
ATOM 1600 N N . VAL A 1 214 ? 9.039 -6.843 8.450 1.00 26.71 214 VAL A N 1
ATOM 1601 C CA . VAL A 1 214 ? 9.462 -6.426 7.120 1.00 29.35 214 VAL A CA 1
ATOM 1602 C C . VAL A 1 214 ? 10.920 -5.968 7.240 1.00 32.28 214 VAL A C 1
ATOM 1603 O O . VAL A 1 214 ? 11.294 -5.319 8.219 1.00 33.50 214 VAL A O 1
ATOM 1607 N N . GLY A 1 215 ? 11.748 -6.320 6.264 1.00 33.76 215 GLY A N 1
ATOM 1608 C CA . GLY A 1 215 ? 13.143 -5.931 6.324 1.00 36.94 215 GLY A CA 1
ATOM 1609 C C . GLY A 1 215 ? 13.412 -4.725 5.450 1.00 39.62 215 GLY A C 1
ATOM 1610 O O . GLY A 1 215 ? 12.465 -4.090 4.982 1.00 39.99 215 GLY A O 1
ATOM 1611 N N . PRO A 1 216 ? 14.688 -4.376 5.212 1.00 41.30 216 PRO A N 1
ATOM 1612 C CA . PRO A 1 216 ? 15.031 -3.223 4.372 1.00 43.03 216 PRO A CA 1
ATOM 1613 C C . PRO A 1 216 ? 14.507 -3.508 2.975 1.00 44.37 216 PRO A C 1
ATOM 1614 O O . PRO A 1 216 ? 14.293 -4.667 2.632 1.00 44.34 216 PRO A O 1
ATOM 1618 N N . GLU A 1 217 ? 14.305 -2.474 2.165 1.00 46.72 217 GLU A N 1
ATOM 1619 C CA . GLU A 1 217 ? 13.786 -2.694 0.819 1.00 49.84 217 GLU A CA 1
ATOM 1620 C C . GLU A 1 217 ? 14.817 -3.320 -0.115 1.00 52.39 217 GLU A C 1
ATOM 1621 O O . GLU A 1 217 ? 14.461 -4.028 -1.057 1.00 52.65 217 GLU A O 1
ATOM 1627 N N . HIS A 1 218 ? 16.093 -3.070 0.154 1.00 55.37 218 HIS A N 1
ATOM 1628 C CA . HIS A 1 218 ? 17.157 -3.621 -0.677 1.00 58.60 218 HIS A CA 1
ATOM 1629 C C . HIS A 1 218 ? 17.726 -4.900 -0.071 1.00 59.56 218 HIS A C 1
ATOM 1630 O O . HIS A 1 218 ? 18.837 -5.309 -0.408 1.00 60.75 218 HIS A O 1
ATOM 1637 N N . GLU A 1 219 ? 16.964 -5.535 0.815 1.00 59.99 219 GLU A N 1
ATOM 1638 C CA . GLU A 1 219 ? 17.427 -6.762 1.461 1.00 60.16 219 GLU A CA 1
ATOM 1639 C C . GLU A 1 219 ? 16.309 -7.560 2.129 1.00 58.62 219 GLU A C 1
ATOM 1640 O O . GLU A 1 219 ? 15.265 -7.020 2.493 1.00 58.97 219 GLU A O 1
ATOM 1646 N N . GLY A 1 220 ? 16.541 -8.856 2.289 1.00 56.98 220 GLY A N 1
ATOM 1647 C CA . GLY A 1 220 ? 15.553 -9.705 2.924 1.00 55.11 220 GLY A CA 1
ATOM 1648 C C . GLY A 1 220 ? 15.780 -9.803 4.421 1.00 53.92 220 GLY A C 1
ATOM 1649 O O . GLY A 1 220 ? 16.737 -9.242 4.957 1.00 52.62 220 GLY A O 1
ATOM 1650 N N . LEU A 1 221 ? 14.886 -10.509 5.102 1.00 53.16 221 LEU A N 1
ATOM 1651 C CA . LEU A 1 221 ? 15.000 -10.694 6.541 1.00 51.19 221 LEU A CA 1
ATOM 1652 C C . LEU A 1 221 ? 16.004 -11.810 6.796 1.00 51.60 221 LEU A C 1
ATOM 1653 O O . LEU A 1 221 ? 16.025 -12.803 6.067 1.00 51.45 221 LEU A O 1
ATOM 1658 N N . ARG A 1 222 ? 16.839 -11.640 7.821 1.00 52.17 222 ARG A N 1
ATOM 1659 C CA . ARG A 1 222 ? 17.838 -12.647 8.169 1.00 52.87 222 ARG A CA 1
ATOM 1660 C C . ARG A 1 222 ? 17.151 -13.959 8.510 1.00 50.48 222 ARG A C 1
ATOM 1661 O O . ARG A 1 222 ? 15.946 -13.990 8.758 1.00 50.13 222 ARG A O 1
ATOM 1669 N N . ALA A 1 223 ? 17.923 -15.040 8.526 1.00 47.62 223 ALA A N 1
ATOM 1670 C CA . ALA A 1 223 ? 17.381 -16.360 8.830 1.00 43.92 223 ALA A CA 1
ATOM 1671 C C . ALA A 1 223 ? 16.686 -16.360 10.188 1.00 41.63 223 ALA A C 1
ATOM 1672 O O . ALA A 1 223 ? 15.642 -16.988 10.358 1.00 39.20 223 ALA A O 1
ATOM 1674 N N . ALA A 1 224 ? 17.267 -15.643 11.146 1.00 38.35 224 ALA A N 1
ATOM 1675 C CA . ALA A 1 224 ? 16.711 -15.562 12.490 1.00 35.47 224 ALA A CA 1
ATOM 1676 C C . ALA A 1 224 ? 15.216 -15.260 12.462 1.00 35.37 224 ALA A C 1
ATOM 1677 O O . ALA A 1 224 ? 14.438 -15.898 13.173 1.00 36.60 224 ALA A O 1
ATOM 1679 N N . TRP A 1 225 ? 14.817 -14.290 11.644 1.00 34.31 225 TRP A N 1
ATOM 1680 C CA . TRP A 1 225 ? 13.407 -13.915 11.540 1.00 34.21 225 TRP A CA 1
ATOM 1681 C C . TRP A 1 225 ? 12.560 -14.950 10.818 1.00 33.68 225 TRP A C 1
ATOM 1682 O O . TRP A 1 225 ? 11.404 -15.158 11.171 1.00 33.28 225 TRP A O 1
ATOM 1693 N N . LEU A 1 226 ? 13.137 -15.605 9.817 1.00 34.16 226 LEU A N 1
ATOM 1694 C CA . LEU A 1 226 ? 12.411 -16.609 9.050 1.00 35.22 226 LEU A CA 1
ATOM 1695 C C . LEU A 1 226 ? 12.166 -17.911 9.812 1.00 35.83 226 LEU A C 1
ATOM 1696 O O . LEU A 1 226 ? 11.156 -18.578 9.604 1.00 36.75 226 LEU A O 1
ATOM 1701 N N . GLU A 1 227 ? 13.087 -18.265 10.697 1.00 36.86 227 GLU A N 1
ATOM 1702 C CA . GLU A 1 227 ? 12.953 -19.477 11.486 1.00 38.78 227 GLU A CA 1
ATOM 1703 C C . GLU A 1 227 ? 11.982 -19.247 12.639 1.00 38.15 227 GLU A C 1
ATOM 1704 O O . GLU A 1 227 ? 11.338 -20.179 13.116 1.00 36.89 227 GLU A O 1
ATOM 1710 N N . ALA A 1 228 ? 11.862 -17.995 13.073 1.00 37.29 228 ALA A N 1
ATOM 1711 C CA . ALA A 1 228 ? 10.969 -17.670 14.178 1.00 35.86 228 ALA A CA 1
ATOM 1712 C C . ALA A 1 228 ? 9.520 -17.455 13.758 1.00 35.98 228 ALA A C 1
ATOM 1713 O O . ALA A 1 228 ? 8.615 -17.524 14.590 1.00 37.27 228 ALA A O 1
ATOM 1715 N N . ALA A 1 229 ? 9.291 -17.207 12.476 1.00 34.99 229 ALA A N 1
ATOM 1716 C CA . ALA A 1 229 ? 7.936 -16.954 11.987 1.00 35.35 229 ALA A CA 1
ATOM 1717 C C . ALA A 1 229 ? 7.055 -18.190 11.872 1.00 35.60 229 ALA A C 1
ATOM 1718 O O . ALA A 1 229 ? 7.526 -19.267 11.530 1.00 35.17 229 ALA A O 1
ATOM 1720 N N . GLN A 1 230 ? 5.768 -18.019 12.164 1.00 35.44 230 GLN A N 1
ATOM 1721 C CA . GLN A 1 230 ? 4.804 -19.104 12.050 1.00 36.16 230 GLN A CA 1
ATOM 1722 C C . GLN A 1 230 ? 4.423 -19.221 10.575 1.00 35.74 230 GLN A C 1
ATOM 1723 O O . GLN A 1 230 ? 4.004 -20.280 10.106 1.00 34.43 230 GLN A O 1
ATOM 1729 N N . THR A 1 231 ? 4.571 -18.118 9.849 1.00 34.99 231 THR A N 1
ATOM 1730 C CA . THR A 1 231 ? 4.241 -18.090 8.433 1.00 35.65 231 THR A CA 1
ATOM 1731 C C . THR A 1 231 ? 5.162 -17.125 7.703 1.00 34.69 231 THR A C 1
ATOM 1732 O O . THR A 1 231 ? 5.513 -16.075 8.235 1.00 36.43 231 THR A O 1
ATOM 1736 N N . GLN A 1 232 ? 5.554 -17.487 6.489 1.00 32.27 232 GLN A N 1
ATOM 1737 C CA . GLN A 1 232 ? 6.400 -16.637 5.669 1.00 30.97 232 GLN A CA 1
ATOM 1738 C C . GLN A 1 232 ? 5.562 -16.264 4.465 1.00 30.13 232 GLN A C 1
ATOM 1739 O O . GLN A 1 232 ? 4.883 -17.106 3.878 1.00 30.25 232 GLN A O 1
ATOM 1745 N N . VAL A 1 233 ? 5.620 -14.999 4.084 1.00 27.28 233 VAL A N 1
ATOM 1746 C CA . VAL A 1 233 ? 4.780 -14.532 3.008 1.00 26.37 233 VAL A CA 1
ATOM 1747 C C . VAL A 1 233 ? 5.462 -13.509 2.085 1.00 24.45 233 VAL A C 1
ATOM 1748 O O . VAL A 1 233 ? 6.452 -12.881 2.454 1.00 21.94 233 VAL A O 1
ATOM 1752 N N . ARG A 1 234 ? 4.930 -13.342 0.881 1.00 23.99 234 ARG A N 1
ATOM 1753 C CA . ARG A 1 234 ? 5.518 -12.379 -0.038 1.00 23.27 234 ARG A CA 1
ATOM 1754 C C . ARG A 1 234 ? 4.507 -11.464 -0.705 1.00 22.61 234 ARG A C 1
ATOM 1755 O O . ARG A 1 234 ? 3.321 -11.787 -0.830 1.00 19.57 234 ARG A O 1
ATOM 1763 N N . ILE A 1 235 ? 5.005 -10.303 -1.117 1.00 22.17 235 ILE A N 1
ATOM 1764 C CA . ILE A 1 235 ? 4.204 -9.304 -1.809 1.00 23.53 235 ILE A CA 1
ATOM 1765 C C . ILE A 1 235 ? 4.575 -9.467 -3.273 1.00 23.47 235 ILE A C 1
ATOM 1766 O O . ILE A 1 235 ? 5.676 -9.134 -3.687 1.00 25.14 235 ILE A O 1
ATOM 1771 N N . PRO A 1 236 ? 3.653 -10.000 -4.074 1.00 25.39 236 PRO A N 1
ATOM 1772 C CA . PRO A 1 236 ? 3.911 -10.215 -5.497 1.00 24.59 236 PRO A CA 1
ATOM 1773 C C . PRO A 1 236 ? 4.303 -8.952 -6.242 1.00 24.64 236 PRO A C 1
ATOM 1774 O O . PRO A 1 236 ? 3.736 -7.885 -6.009 1.00 24.61 236 PRO A O 1
ATOM 1778 N N . MET A 1 237 ? 5.305 -9.085 -7.109 1.00 24.45 237 MET A N 1
ATOM 1779 C CA . MET A 1 237 ? 5.802 -7.986 -7.938 1.00 25.98 237 MET A CA 1
ATOM 1780 C C . MET A 1 237 ? 5.445 -8.389 -9.370 1.00 27.50 237 MET A C 1
ATOM 1781 O O . MET A 1 237 ? 5.902 -9.415 -9.861 1.00 27.26 237 MET A O 1
ATOM 1786 N N . GLN A 1 238 ? 4.635 -7.577 -10.035 1.00 29.21 238 GLN A N 1
ATOM 1787 C CA . GLN A 1 238 ? 4.180 -7.872 -11.391 1.00 29.19 238 GLN A CA 1
ATOM 1788 C C . GLN A 1 238 ? 4.935 -7.254 -12.564 1.00 29.82 238 GLN A C 1
ATOM 1789 O O . GLN A 1 238 ? 4.622 -7.563 -13.714 1.00 31.73 238 GLN A O 1
ATOM 1795 N N . GLY A 1 239 ? 5.921 -6.399 -12.301 1.00 30.93 239 GLY A N 1
ATOM 1796 C CA . GLY A 1 239 ? 6.635 -5.770 -13.405 1.00 30.61 239 GLY A CA 1
ATOM 1797 C C . GLY A 1 239 ? 8.150 -5.728 -13.335 1.00 31.83 239 GLY A C 1
ATOM 1798 O O . GLY A 1 239 ? 8.790 -6.737 -13.059 1.00 31.19 239 GLY A O 1
ATOM 1799 N N . GLN A 1 240 ? 8.725 -4.555 -13.591 1.00 31.90 240 GLN A N 1
ATOM 1800 C CA . GLN A 1 240 ? 10.177 -4.387 -13.569 1.00 33.85 240 GLN A CA 1
ATOM 1801 C C . GLN A 1 240 ? 10.732 -4.165 -12.169 1.00 33.25 240 GLN A C 1
ATOM 1802 O O . GLN A 1 240 ? 11.811 -4.665 -11.845 1.00 32.74 240 GLN A O 1
ATOM 1808 N N . ALA A 1 241 ? 10.007 -3.400 -11.353 1.00 31.14 241 ALA A N 1
ATOM 1809 C CA . ALA A 1 241 ? 10.458 -3.092 -10.001 1.00 29.62 241 ALA A CA 1
ATOM 1810 C C . ALA A 1 241 ? 10.830 -4.368 -9.274 1.00 29.52 241 ALA A C 1
ATOM 1811 O O . ALA A 1 241 ? 10.145 -5.382 -9.385 1.00 27.03 241 ALA A O 1
ATOM 1813 N N . ASP A 1 242 ? 11.935 -4.318 -8.545 1.00 29.72 242 ASP A N 1
ATOM 1814 C CA . ASP A 1 242 ? 12.378 -5.483 -7.806 1.00 33.66 242 ASP A CA 1
ATOM 1815 C C . ASP A 1 242 ? 11.944 -5.363 -6.350 1.00 33.51 242 ASP A C 1
ATOM 1816 O O . ASP A 1 242 ? 12.012 -6.326 -5.594 1.00 33.32 242 ASP A O 1
ATOM 1821 N N . SER A 1 243 ? 11.476 -4.181 -5.965 1.00 32.73 243 SER A N 1
ATOM 1822 C CA . SER A 1 243 ? 11.054 -3.966 -4.593 1.00 32.18 243 SER A CA 1
ATOM 1823 C C . SER A 1 243 ? 10.226 -2.703 -4.426 1.00 30.69 243 SER A C 1
ATOM 1824 O O . SER A 1 243 ? 10.026 -1.941 -5.367 1.00 29.51 243 SER A O 1
ATOM 1827 N N . LEU A 1 244 ? 9.752 -2.495 -3.204 1.00 30.37 244 LEU A N 1
ATOM 1828 C CA . LEU A 1 244 ? 8.950 -1.331 -2.867 1.00 28.82 244 LEU A CA 1
ATOM 1829 C C . LEU A 1 244 ? 9.508 -0.670 -1.617 1.00 28.49 244 LEU A C 1
ATOM 1830 O O . LEU A 1 244 ? 10.216 -1.298 -0.829 1.00 26.52 244 LEU A O 1
ATOM 1835 N N . ASN A 1 245 ? 9.187 0.607 -1.456 1.00 28.26 245 ASN A N 1
ATOM 1836 C CA . ASN A 1 245 ? 9.588 1.367 -0.291 1.00 28.03 245 ASN A CA 1
ATOM 1837 C C . ASN A 1 245 ? 8.965 0.596 0.874 1.00 25.92 245 ASN A C 1
ATOM 1838 O O . ASN A 1 245 ? 7.896 0.014 0.716 1.00 21.01 245 ASN A O 1
ATOM 1843 N N . VAL A 1 246 ? 9.629 0.584 2.030 1.00 25.71 246 VAL A N 1
ATOM 1844 C CA . VAL A 1 246 ? 9.113 -0.140 3.192 1.00 24.80 246 VAL A CA 1
ATOM 1845 C C . VAL A 1 246 ? 7.771 0.419 3.682 1.00 24.07 246 VAL A C 1
ATOM 1846 O O . VAL A 1 246 ? 6.934 -0.320 4.189 1.00 24.08 246 VAL A O 1
ATOM 1850 N N . SER A 1 247 ? 7.555 1.719 3.521 1.00 22.70 247 SER A N 1
ATOM 1851 C CA . SER A 1 247 ? 6.305 2.311 3.965 1.00 22.38 247 SER A CA 1
ATOM 1852 C C . SER A 1 247 ? 5.150 1.802 3.106 1.00 22.22 247 SER A C 1
ATOM 1853 O O . SER A 1 247 ? 4.029 1.655 3.592 1.00 22.01 247 SER A O 1
ATOM 1856 N N . VAL A 1 248 ? 5.423 1.529 1.832 1.00 19.69 248 VAL A N 1
ATOM 1857 C CA . VAL A 1 248 ? 4.396 1.003 0.945 1.00 21.12 248 VAL A CA 1
ATOM 1858 C C . VAL A 1 248 ? 4.103 -0.458 1.305 1.00 22.12 248 VAL A C 1
ATOM 1859 O O . VAL A 1 248 ? 2.938 -0.866 1.356 1.00 24.42 248 VAL A O 1
ATOM 1863 N N . SER A 1 249 ? 5.146 -1.244 1.560 1.00 20.35 249 SER A N 1
ATOM 1864 C CA . SER A 1 249 ? 4.957 -2.652 1.932 1.00 23.07 249 SER A CA 1
ATOM 1865 C C . SER A 1 249 ? 4.194 -2.780 3.259 1.00 22.67 249 SER A C 1
ATOM 1866 O O . SER A 1 249 ? 3.329 -3.652 3.410 1.00 22.03 249 SER A O 1
ATOM 1869 N N . ALA A 1 250 ? 4.521 -1.905 4.207 1.00 20.47 250 ALA A N 1
ATOM 1870 C CA . ALA A 1 250 ? 3.883 -1.926 5.511 1.00 20.06 250 ALA A CA 1
ATOM 1871 C C . ALA A 1 250 ? 2.405 -1.610 5.381 1.00 20.20 250 ALA A C 1
ATOM 1872 O O . ALA A 1 250 ? 1.593 -2.172 6.102 1.00 19.66 250 ALA A O 1
ATOM 1874 N N . ALA A 1 251 ? 2.054 -0.717 4.454 1.00 20.82 251 ALA A N 1
ATOM 1875 C CA . ALA A 1 251 ? 0.650 -0.371 4.252 1.00 19.62 251 ALA A CA 1
ATOM 1876 C C . ALA A 1 251 ? -0.104 -1.564 3.671 1.00 20.99 251 ALA A C 1
ATOM 1877 O O . ALA A 1 251 ? -1.197 -1.910 4.135 1.00 21.05 251 ALA A O 1
ATOM 1879 N N . LEU A 1 252 ? 0.488 -2.189 2.658 1.00 19.37 252 LEU A N 1
ATOM 1880 C CA . LEU A 1 252 ? -0.127 -3.338 2.010 1.00 19.73 252 LEU A CA 1
ATOM 1881 C C . LEU A 1 252 ? -0.455 -4.443 3.013 1.00 18.34 252 LEU A C 1
ATOM 1882 O O . LEU A 1 252 ? -1.596 -4.864 3.129 1.00 19.58 252 LEU A O 1
ATOM 1887 N N . LEU A 1 253 ? 0.556 -4.903 3.736 1.00 17.82 253 LEU A N 1
ATOM 1888 C CA . LEU A 1 253 ? 0.385 -5.956 4.728 1.00 19.03 253 LEU A CA 1
ATOM 1889 C C . LEU A 1 253 ? -0.607 -5.565 5.820 1.00 19.78 253 LEU A C 1
ATOM 1890 O O . LEU A 1 253 ? -1.471 -6.349 6.186 1.00 21.72 253 LEU A O 1
ATOM 1895 N N . LEU A 1 254 ? -0.488 -4.344 6.328 1.00 21.41 254 LEU A N 1
ATOM 1896 C CA . LEU A 1 254 ? -1.371 -3.885 7.391 1.00 20.88 254 LEU A CA 1
ATOM 1897 C C . LEU A 1 254 ? -2.816 -3.654 6.938 1.00 22.05 254 LEU A C 1
ATOM 1898 O O . LEU A 1 254 ? -3.754 -3.915 7.707 1.00 22.11 254 LEU A O 1
ATOM 1903 N N . TYR A 1 255 ? -3.011 -3.179 5.707 1.00 21.34 255 TYR A N 1
ATOM 1904 C CA . TYR A 1 255 ? -4.369 -2.984 5.213 1.00 21.28 255 TYR A CA 1
ATOM 1905 C C . TYR A 1 255 ? -5.043 -4.314 4.927 1.00 20.38 255 TYR A C 1
ATOM 1906 O O . TYR A 1 255 ? -6.252 -4.422 5.019 1.00 21.81 255 TYR A O 1
ATOM 1915 N N . GLU A 1 256 ? -4.256 -5.325 4.578 1.00 23.16 256 GLU A N 1
ATOM 1916 C CA . GLU A 1 256 ? -4.795 -6.656 4.322 1.00 22.18 256 GLU A CA 1
ATOM 1917 C C . GLU A 1 256 ? -5.241 -7.252 5.657 1.00 22.23 256 GLU A C 1
ATOM 1918 O O . GLU A 1 256 ? -6.166 -8.061 5.711 1.00 22.67 256 GLU A O 1
ATOM 1924 N N . ALA A 1 257 ? -4.564 -6.861 6.732 1.00 23.41 257 ALA A N 1
ATOM 1925 C CA . ALA A 1 257 ? -4.920 -7.345 8.065 1.00 25.93 257 ALA A CA 1
ATOM 1926 C C . ALA A 1 257 ? -6.248 -6.695 8.428 1.00 27.48 257 ALA A C 1
ATOM 1927 O O . ALA A 1 257 ? -7.141 -7.339 8.959 1.00 29.54 257 ALA A O 1
ATOM 1929 N N . LEU A 1 258 ? -6.368 -5.410 8.112 1.00 28.80 258 LEU A N 1
ATOM 1930 C CA . LEU A 1 258 ? -7.580 -4.653 8.371 1.00 29.59 258 LEU A CA 1
ATOM 1931 C C . LEU A 1 258 ? -8.728 -5.192 7.527 1.00 31.90 258 LEU A C 1
ATOM 1932 O O . LEU A 1 258 ? -9.883 -5.170 7.952 1.00 32.80 258 LEU A O 1
ATOM 1937 N N . ARG A 1 259 ? -8.416 -5.678 6.328 1.00 32.68 259 ARG A N 1
ATOM 1938 C CA . ARG A 1 259 ? -9.453 -6.209 5.449 1.00 33.36 259 ARG A CA 1
ATOM 1939 C C . ARG A 1 259 ? -10.010 -7.522 6.001 1.00 34.80 259 ARG A C 1
ATOM 1940 O O . ARG A 1 259 ? -11.209 -7.780 5.913 1.00 34.43 259 ARG A O 1
ATOM 1948 N N . GLN A 1 260 ? -9.132 -8.349 6.565 1.00 36.61 260 GLN A N 1
ATOM 1949 C CA . GLN A 1 260 ? -9.539 -9.634 7.131 1.00 38.30 260 GLN A CA 1
ATOM 1950 C C . GLN A 1 260 ? -10.351 -9.450 8.399 1.00 40.66 260 GLN A C 1
ATOM 1951 O O . GLN A 1 260 ? -11.258 -10.228 8.673 1.00 42.13 260 GLN A O 1
ATOM 1957 N N . ARG A 1 261 ? -10.022 -8.413 9.164 1.00 43.87 261 ARG A N 1
ATOM 1958 C CA . ARG A 1 261 ? -10.718 -8.113 10.410 1.00 45.77 261 ARG A CA 1
ATOM 1959 C C . ARG A 1 261 ? -12.156 -7.694 10.130 1.00 46.59 261 ARG A C 1
ATOM 1960 O O . ARG A 1 261 ? -13.073 -8.057 10.868 1.00 46.19 261 ARG A O 1
ATOM 1968 N N . LEU A 1 262 ? -12.345 -6.928 9.060 1.00 45.75 262 LEU A N 1
ATOM 1969 C CA . LEU A 1 262 ? -13.670 -6.455 8.686 1.00 48.15 262 LEU A CA 1
ATOM 1970 C C . LEU A 1 262 ? -14.515 -7.570 8.072 1.00 51.00 262 LEU A C 1
ATOM 1971 O O . LEU A 1 262 ? -15.629 -7.329 7.602 1.00 51.27 262 LEU A O 1
ATOM 1976 N N . LEU A 1 263 ? -13.985 -8.789 8.084 1.00 53.12 263 LEU A N 1
ATOM 1977 C CA . LEU A 1 263 ? -14.695 -9.938 7.527 1.00 55.49 263 LEU A CA 1
ATOM 1978 C C . LEU A 1 263 ? -15.406 -10.769 8.597 1.00 56.39 263 LEU A C 1
ATOM 1979 O O . LEU A 1 263 ? -15.291 -10.442 9.801 1.00 57.20 263 LEU A O 1
#

Organism: Thermus thermophilus (NCBI:txid274)

CATH classification: 3.30.1330.30 (+1 more: 3.40.1280.10)

Radius of gyration: 20.37 Å; Cα contacts (8 Å, |Δi|>4): 517; chains: 1; bounding box: 37×61×44 Å

InterPro domains:
  IPR001537 tRNA/rRNA methyltransferase, SpoU type [PF00588] (117-255)
  IPR013123 RNA 2-O ribose methyltransferase, substrate binding [SM00967] (30-106)
  IPR029026 tRNA (guanine-N1-)-methyltransferase, N-terminal [G3DSA:3.40.1280.10] (111-274)
  IPR029028 Alpha/beta knot methyltransferases [SSF75217] (114-261)
  IPR029064 Ribosomal protein eL30-like superfamily [G3DSA:3.30.1330.30] (1-104)
  IPR029064 Ribosomal protein eL30-like superfamily [SSF55315] (1-104)
  IPR051259 Ribosomal RNA Methyltransferase [PTHR43191] (3-260)
  IPR053888 MRM3-like, substrate binding domain [PF22435] (8-98)

Foldseek 3Di:
DEAEDCPPPVLVLQLVLLDDVSCVVQQKHKQFDLQLLVLLVVLVWDFADKEFALVDADPSNVVSVVPDHYYYHYHQVSQVSNDPDPGTHRMMTMIGNDPPDPDDDDADQQADEEEEAADDDLLLLLLQLLLCVVLPHQAYEYADDDDLRNHNSSVNVVNSSSPHHYYYDHPVVVLVVCVVNVQAEEEEDAPFPAALLPDQLRRRHYYYAYAFVDGDDVVRVVSHPYYHYHDDDDDDPGDRVSVVSNVNSNSSSVNVVD

Sequence (258 aa):
MRITSTANPRIKELARLLERKHRDSQRRFLIEGAREIERALQAGIELEQALVWEGGLNPEEQQVYAALLALLEVSEAVLKKLSVRDNPAGLIALARMPERTLEEYRPSPDALILVAVGLEKPGNLGAVLRSADAAGAEAVLVAGGVDLYSPQVIRNSTGVVFSLRTLAASESEVLDWIKQHNLPLVATTPHAEALYWEANLRPPVAIAVGPEHEGLRAAWLEAAQTQVRIPMQGQADSLNVSVSAALLLYEALRQRLL